Protein AF-A0ABD2M2B9-F1 (afdb_monomer)

Sequence (214 aa):
MPRSTLTGSLHPSNRGAFAWSENGIIAFGCHSVLAFFDVRRLEVFQTVDLHSTSINLICWKPSSNELLLRCASSDIGGNIVVLEGRQCAMFRNSNTPVSDLQWLCWPDVSRDFLVSLHSNNLLIVWDVGKRERLWEHRFGTSVFKLSIVAHRTKVLSIYKHLFRRFCAEFELSDPDYLSQRIRDEFRENKELSNKQADHKLKKLEQIVKMKLVI

Organism: NCBI:txid157864

Structure (mmCIF, N/CA/C/O backbone):
data_AF-A0ABD2M2B9-F1
#
_entry.id   AF-A0ABD2M2B9-F1
#
loop_
_atom_site.group_PDB
_atom_site.id
_atom_site.type_symbol
_atom_site.label_atom_id
_atom_site.label_alt_id
_atom_site.label_comp_id
_atom_site.label_asym_id
_atom_site.label_entity_id
_atom_site.label_seq_id
_atom_site.pdbx_PDB_ins_code
_atom_site.Cartn_x
_atom_site.Cartn_y
_atom_site.Cartn_z
_atom_site.occupancy
_atom_site.B_iso_or_equiv
_atom_site.auth_seq_id
_atom_site.auth_comp_id
_atom_site.auth_asym_id
_atom_site.auth_atom_id
_atom_site.pdbx_PDB_model_num
ATOM 1 N N . MET A 1 1 ? -13.327 -30.713 8.778 1.00 49.53 1 MET A N 1
ATOM 2 C CA . MET A 1 1 ? -13.213 -29.529 7.900 1.00 49.53 1 MET A CA 1
ATOM 3 C C . MET A 1 1 ? -12.409 -29.937 6.672 1.00 49.53 1 MET A C 1
ATOM 5 O O . MET A 1 1 ? -11.320 -30.471 6.874 1.00 49.53 1 MET A O 1
ATOM 9 N N . PRO A 1 2 ? -12.924 -29.793 5.438 1.00 49.91 2 PRO A N 1
ATOM 10 C CA . PRO A 1 2 ? -12.109 -30.011 4.244 1.00 49.91 2 PRO A CA 1
ATOM 11 C C . PRO A 1 2 ? -10.946 -29.008 4.226 1.00 49.91 2 PRO A C 1
ATOM 13 O O . PRO A 1 2 ? -11.078 -27.889 4.718 1.00 49.91 2 PRO A O 1
ATOM 16 N N . ARG A 1 3 ? -9.783 -29.423 3.714 1.00 56.84 3 ARG A N 1
ATOM 17 C CA . ARG A 1 3 ? -8.627 -28.533 3.553 1.00 56.84 3 ARG A CA 1
ATOM 18 C C . ARG A 1 3 ? -8.928 -27.539 2.430 1.00 56.84 3 ARG A C 1
ATOM 20 O O . ARG A 1 3 ? -9.048 -27.952 1.282 1.00 56.84 3 ARG A O 1
ATOM 27 N N . SER A 1 4 ? -9.025 -26.255 2.754 1.00 65.81 4 SER A N 1
ATOM 28 C CA . SER A 1 4 ? -9.084 -25.185 1.755 1.00 65.81 4 SER A CA 1
ATOM 29 C C . SER A 1 4 ? -7.662 -24.875 1.286 1.00 65.81 4 SER A C 1
ATOM 31 O O . SER A 1 4 ? -6.833 -24.428 2.078 1.00 65.81 4 SER A O 1
ATOM 33 N N . THR A 1 5 ? -7.356 -25.127 0.016 1.00 65.62 5 THR A N 1
ATOM 34 C CA . THR A 1 5 ? -6.087 -24.706 -0.591 1.00 65.62 5 THR A CA 1
ATOM 35 C C . THR A 1 5 ? -6.285 -23.342 -1.240 1.00 65.62 5 THR A C 1
ATOM 37 O O . THR A 1 5 ? -7.137 -23.194 -2.110 1.00 65.62 5 THR A O 1
ATOM 40 N N . LEU A 1 6 ? -5.496 -22.347 -0.830 1.00 66.50 6 LEU A N 1
ATOM 41 C CA . LEU A 1 6 ? -5.433 -21.060 -1.521 1.00 66.50 6 LEU A CA 1
ATOM 42 C C . LEU A 1 6 ? -4.628 -21.247 -2.809 1.00 66.50 6 LEU A C 1
ATOM 44 O O . LEU A 1 6 ? -3.424 -21.496 -2.768 1.00 66.50 6 LEU A O 1
ATOM 48 N N . THR A 1 7 ? -5.311 -21.197 -3.948 1.00 69.62 7 THR A N 1
ATOM 49 C CA . THR A 1 7 ? -4.718 -21.374 -5.277 1.00 69.62 7 THR A CA 1
ATOM 50 C C . THR A 1 7 ? -4.397 -20.028 -5.916 1.00 69.62 7 THR A C 1
ATOM 52 O O . THR A 1 7 ? -5.158 -19.077 -5.761 1.00 69.62 7 THR A O 1
ATOM 55 N N . GLY A 1 8 ? -3.324 -19.964 -6.700 1.00 71.06 8 GLY A N 1
ATOM 56 C CA . GLY A 1 8 ? -3.008 -18.802 -7.524 1.00 71.06 8 GLY A CA 1
ATOM 57 C C . GLY A 1 8 ? -1.630 -18.913 -8.164 1.00 71.06 8 GLY A C 1
ATOM 58 O O . GLY A 1 8 ? -0.783 -19.681 -7.705 1.00 71.06 8 GLY A O 1
ATOM 59 N N . SER A 1 9 ? -1.410 -18.158 -9.238 1.00 79.94 9 SER A N 1
ATOM 60 C CA . SER A 1 9 ? -0.104 -18.077 -9.892 1.00 79.94 9 SER A CA 1
ATOM 61 C C . SER A 1 9 ? 0.919 -17.471 -8.937 1.00 79.94 9 SER A C 1
ATOM 63 O O . SER A 1 9 ? 0.706 -16.387 -8.396 1.00 79.94 9 SER A O 1
ATOM 65 N N . LEU A 1 10 ? 2.030 -18.172 -8.729 1.00 78.94 10 LEU A N 1
ATOM 66 C CA . LEU A 1 10 ? 3.105 -17.727 -7.851 1.00 78.94 10 LEU A CA 1
ATOM 67 C C . LEU A 1 10 ? 4.217 -17.089 -8.679 1.00 78.94 10 LEU A C 1
ATOM 69 O O . LEU A 1 10 ? 4.698 -17.681 -9.643 1.00 78.94 10 LEU A O 1
ATOM 73 N N . HIS A 1 11 ? 4.662 -15.907 -8.268 1.00 88.25 11 HIS A N 1
ATOM 74 C CA . HIS A 1 11 ? 5.874 -15.279 -8.776 1.00 88.25 11 HIS A CA 1
ATOM 75 C C . HIS A 1 11 ? 6.881 -15.103 -7.629 1.00 88.25 11 HIS A C 1
ATOM 77 O O . HIS A 1 11 ? 6.467 -14.753 -6.521 1.00 88.25 11 HIS A O 1
ATOM 83 N N . PRO A 1 12 ? 8.201 -15.272 -7.848 1.00 88.94 12 PRO A N 1
ATOM 84 C CA . PRO A 1 12 ? 9.205 -15.068 -6.798 1.00 88.94 12 PRO A CA 1
ATOM 85 C C . PRO A 1 12 ? 9.122 -13.690 -6.128 1.00 88.94 12 PRO A C 1
ATOM 87 O O . 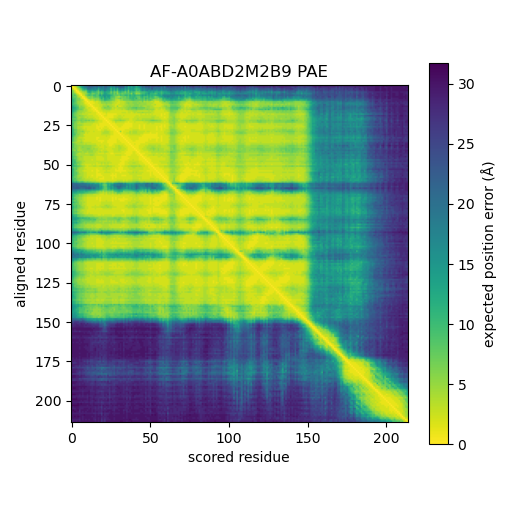PRO A 1 12 ? 9.361 -13.564 -4.931 1.00 88.94 12 PRO A O 1
ATOM 90 N N . SER A 1 13 ? 8.728 -12.658 -6.878 1.00 89.00 13 SER A N 1
ATOM 91 C CA . SER A 1 13 ? 8.526 -11.305 -6.340 1.00 89.00 13 SER A CA 1
ATOM 92 C C . SER A 1 13 ? 7.279 -11.146 -5.470 1.00 89.00 13 SER A C 1
ATOM 94 O O . SER A 1 13 ? 7.209 -10.163 -4.748 1.00 89.00 13 SER A O 1
ATOM 96 N N . ASN A 1 14 ? 6.337 -12.098 -5.474 1.00 90.19 14 ASN A N 1
ATOM 97 C CA . ASN A 1 14 ? 5.238 -12.124 -4.502 1.00 90.19 14 ASN A CA 1
ATOM 98 C C . ASN A 1 14 ? 5.706 -12.579 -3.108 1.00 90.19 14 ASN A C 1
ATOM 100 O O . ASN A 1 14 ? 4.892 -12.701 -2.193 1.00 90.19 14 ASN A O 1
ATOM 104 N N . ARG A 1 15 ? 7.003 -12.862 -2.913 1.00 84.56 15 ARG A N 1
ATOM 105 C CA . ARG A 1 15 ? 7.560 -13.247 -1.614 1.00 84.5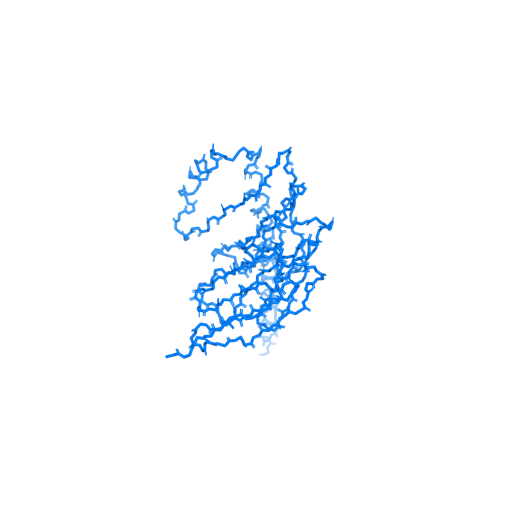6 15 ARG A CA 1
ATOM 106 C C . ARG A 1 15 ? 7.337 -12.123 -0.598 1.00 84.56 15 ARG A C 1
ATOM 108 O O . ARG A 1 15 ? 8.068 -11.142 -0.585 1.00 84.56 15 ARG A O 1
ATOM 115 N N . GLY A 1 16 ? 6.345 -12.305 0.270 1.00 82.62 16 GLY A N 1
ATOM 116 C CA . GLY A 1 16 ? 5.939 -11.305 1.263 1.00 82.62 16 GLY A CA 1
ATOM 117 C C . GLY A 1 16 ? 4.764 -10.419 0.838 1.00 82.62 16 GLY A C 1
ATOM 118 O O . GLY A 1 16 ? 4.325 -9.601 1.639 1.00 82.62 16 GLY A O 1
ATOM 119 N N . ALA A 1 17 ? 4.199 -10.614 -0.359 1.00 92.25 17 ALA A N 1
ATOM 120 C CA . ALA A 1 17 ? 2.966 -9.969 -0.809 1.00 92.25 17 ALA A CA 1
ATOM 121 C C . ALA A 1 17 ? 1.746 -10.607 -0.124 1.00 92.25 17 ALA A C 1
ATOM 123 O O . ALA A 1 17 ? 0.929 -11.283 -0.749 1.00 92.25 17 ALA A O 1
ATOM 124 N N . PHE A 1 18 ? 1.655 -10.424 1.189 1.00 92.81 18 PHE A N 1
ATOM 125 C CA . PHE A 1 18 ? 0.588 -10.914 2.049 1.00 92.81 18 PHE A CA 1
ATOM 126 C C . PHE A 1 18 ? 0.423 -9.955 3.229 1.00 92.81 18 PHE A C 1
ATOM 128 O O . PHE A 1 18 ? 1.411 -9.511 3.812 1.00 92.81 18 PHE A O 1
ATOM 135 N N . ALA A 1 19 ? -0.818 -9.673 3.614 1.00 92.62 19 ALA A N 1
ATOM 136 C CA . ALA A 1 19 ? -1.119 -8.904 4.810 1.00 92.62 19 ALA A CA 1
ATOM 137 C C . ALA A 1 19 ? -2.429 -9.370 5.449 1.00 92.62 19 ALA A C 1
ATOM 139 O O . ALA A 1 19 ? -3.403 -9.690 4.762 1.00 92.62 19 ALA A O 1
ATOM 140 N N . TRP A 1 20 ? -2.479 -9.342 6.778 1.00 91.88 20 TRP A N 1
ATOM 141 C CA . TRP A 1 20 ? -3.652 -9.711 7.568 1.00 91.88 20 TRP A CA 1
ATOM 142 C C . TRP A 1 20 ? -4.282 -8.449 8.180 1.00 91.88 20 TRP A C 1
ATOM 144 O O . TRP A 1 20 ? -3.588 -7.667 8.823 1.00 91.88 20 TRP A O 1
ATOM 154 N N . SER A 1 21 ? -5.589 -8.250 7.988 1.00 90.25 21 SER A N 1
ATOM 155 C CA . SER A 1 21 ? -6.354 -7.153 8.605 1.00 90.25 21 SER A CA 1
ATOM 156 C C . SER A 1 21 ? -6.944 -7.510 9.975 1.00 90.25 21 SER A C 1
ATOM 158 O O . SER A 1 21 ? -7.351 -8.643 10.225 1.00 90.25 21 SER A O 1
ATOM 160 N N . GLU A 1 22 ? -7.119 -6.519 10.845 1.00 85.44 22 GLU A N 1
ATOM 161 C CA . GLU A 1 22 ? -7.736 -6.699 12.173 1.00 85.44 22 GLU A CA 1
ATOM 162 C C . GLU A 1 22 ? -9.145 -7.326 12.112 1.00 85.44 22 GLU A C 1
ATOM 164 O O . GLU A 1 22 ? -9.562 -8.022 13.034 1.00 85.44 22 GLU A O 1
ATOM 169 N N . ASN A 1 23 ? -9.845 -7.165 10.986 1.00 84.62 23 ASN A N 1
ATOM 170 C CA . ASN A 1 23 ? -11.182 -7.711 10.745 1.00 84.62 23 ASN A CA 1
ATOM 171 C C . ASN A 1 23 ? -11.200 -9.186 10.293 1.00 84.62 23 ASN A C 1
ATOM 173 O O . ASN A 1 23 ? -12.267 -9.715 9.972 1.00 84.62 23 ASN A O 1
ATOM 177 N N . GLY A 1 24 ? -10.046 -9.860 10.256 1.00 87.81 24 GLY A N 1
ATOM 178 C CA . GLY A 1 24 ? -9.963 -11.276 9.887 1.00 87.81 24 GLY A CA 1
ATOM 179 C C . GLY A 1 24 ? -10.022 -11.525 8.380 1.00 87.81 24 GLY A C 1
ATOM 180 O O . GLY A 1 24 ? -10.496 -12.576 7.956 1.00 87.81 24 GLY A O 1
ATOM 181 N N . ILE A 1 25 ? -9.564 -10.564 7.575 1.00 91.06 25 ILE A N 1
ATOM 182 C CA . ILE A 1 25 ? -9.430 -10.704 6.119 1.00 91.06 25 ILE A CA 1
ATOM 183 C C . ILE A 1 25 ? -7.956 -10.689 5.748 1.00 91.06 25 ILE A C 1
ATOM 185 O O . ILE A 1 25 ? -7.197 -9.825 6.197 1.00 91.06 25 ILE A O 1
ATOM 189 N N . ILE A 1 26 ? -7.575 -11.639 4.905 1.00 92.56 26 ILE A N 1
ATOM 190 C CA . ILE A 1 26 ? -6.235 -11.779 4.358 1.00 92.56 26 ILE A CA 1
ATOM 191 C C . ILE A 1 26 ? -6.227 -11.207 2.944 1.00 92.56 26 ILE A C 1
ATOM 193 O O . ILE A 1 26 ? -7.052 -11.590 2.120 1.00 92.56 26 ILE A O 1
ATOM 197 N N . ALA A 1 27 ? -5.275 -10.326 2.658 1.00 93.94 27 ALA A N 1
ATOM 198 C CA . ALA A 1 27 ? -4.933 -9.922 1.301 1.00 93.94 27 ALA A CA 1
ATOM 199 C C . ALA A 1 27 ? -3.630 -10.608 0.893 1.00 93.94 27 ALA A C 1
ATOM 201 O O . ALA A 1 27 ? -2.679 -10.631 1.675 1.00 93.94 27 ALA A O 1
ATOM 202 N N . PHE A 1 28 ? -3.574 -11.161 -0.313 1.00 94.25 28 PHE A N 1
ATOM 203 C CA . PHE A 1 28 ? -2.367 -11.788 -0.846 1.00 94.25 28 PHE A CA 1
ATOM 204 C C . PHE A 1 28 ? -2.247 -11.584 -2.356 1.00 94.25 28 PHE A C 1
ATOM 206 O O . PHE A 1 28 ? -3.247 -11.463 -3.063 1.00 94.25 28 PHE A O 1
ATOM 213 N N . GLY A 1 29 ? -1.009 -11.508 -2.840 1.00 93.62 29 GLY A N 1
ATOM 214 C CA . GLY A 1 29 ? -0.693 -11.337 -4.253 1.00 93.62 29 GLY A CA 1
ATOM 215 C C . GLY A 1 29 ? -0.480 -12.678 -4.951 1.00 93.62 29 GLY A C 1
ATOM 216 O O . GLY A 1 29 ? 0.309 -13.504 -4.493 1.00 93.62 29 GLY A O 1
ATOM 217 N N . CYS A 1 30 ? -1.140 -12.865 -6.090 1.00 91.50 30 CYS A N 1
ATOM 218 C CA . CYS A 1 30 ? -0.935 -13.970 -7.022 1.00 91.50 30 CYS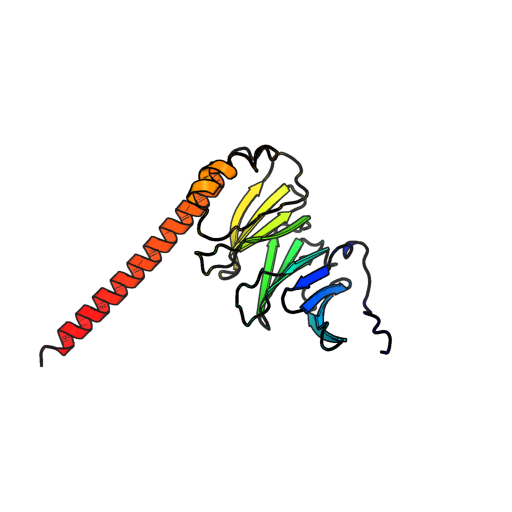 A CA 1
ATOM 219 C C . CYS A 1 30 ? -0.533 -13.404 -8.382 1.00 91.50 30 CYS A C 1
ATOM 221 O O . CYS A 1 30 ? -1.385 -12.958 -9.151 1.00 91.50 30 CYS A O 1
ATOM 223 N N . HIS A 1 31 ? 0.769 -13.388 -8.674 1.00 93.31 31 HIS A N 1
ATOM 224 C CA . HIS A 1 31 ? 1.332 -12.635 -9.790 1.00 93.31 31 HIS A CA 1
ATOM 225 C C . HIS A 1 31 ? 0.913 -11.157 -9.687 1.00 93.31 31 HIS A C 1
ATOM 227 O O . HIS A 1 31 ? 1.301 -10.488 -8.727 1.00 93.31 31 HIS A O 1
ATOM 233 N N . SER A 1 32 ? 0.124 -10.658 -10.633 1.00 94.50 32 SER A N 1
ATOM 234 C CA . SER A 1 32 ? -0.405 -9.292 -10.707 1.00 94.50 32 SER A CA 1
ATOM 235 C C . SER A 1 32 ? -1.796 -9.136 -10.080 1.00 94.50 32 SER A C 1
ATOM 237 O O . SER A 1 32 ? -2.322 -8.029 -10.005 1.00 94.50 32 SER A O 1
ATOM 239 N N . VAL A 1 33 ? -2.401 -10.230 -9.615 1.00 94.69 33 VAL A N 1
ATOM 240 C CA . VAL A 1 33 ? -3.755 -10.224 -9.060 1.00 94.69 33 VAL A CA 1
ATOM 241 C C . VAL A 1 33 ? -3.689 -10.145 -7.542 1.00 94.69 33 VAL A C 1
ATOM 243 O O . VAL A 1 33 ? -3.005 -10.937 -6.896 1.00 94.69 33 VAL A O 1
ATOM 246 N N . LEU A 1 34 ? -4.429 -9.207 -6.960 1.00 94.25 34 LEU A N 1
ATOM 247 C CA . LEU A 1 34 ? -4.630 -9.100 -5.521 1.00 94.25 34 LEU A CA 1
ATOM 248 C C . LEU A 1 34 ? -5.899 -9.859 -5.128 1.00 94.25 34 LEU A C 1
ATOM 250 O O . LEU A 1 34 ? -6.984 -9.539 -5.610 1.00 94.25 34 LEU A O 1
ATOM 254 N N . ALA A 1 35 ? -5.786 -10.844 -4.246 1.00 93.31 35 ALA A N 1
ATOM 255 C CA . ALA A 1 35 ? -6.909 -11.641 -3.765 1.00 93.31 35 ALA A CA 1
ATOM 256 C C . ALA A 1 35 ? -7.204 -11.354 -2.289 1.00 93.31 35 ALA A C 1
ATOM 258 O O . ALA A 1 35 ? -6.289 -11.179 -1.482 1.00 93.31 35 ALA A O 1
ATOM 259 N N . PHE A 1 36 ? -8.492 -11.340 -1.939 1.00 92.69 36 PHE A N 1
ATOM 260 C CA . PHE A 1 36 ? -8.988 -11.151 -0.579 1.00 92.69 36 PHE A CA 1
ATOM 261 C C . PHE A 1 36 ? -9.723 -12.398 -0.099 1.00 92.69 36 PHE A C 1
ATOM 263 O O . PHE A 1 36 ? -10.711 -12.830 -0.697 1.00 92.69 36 PHE A O 1
ATOM 270 N N . PHE A 1 37 ? -9.247 -12.953 1.009 1.00 91.88 37 PHE A N 1
ATOM 271 C CA . PHE A 1 37 ? -9.768 -14.157 1.636 1.00 91.88 37 PHE A CA 1
ATOM 272 C C . PHE A 1 37 ? -10.371 -13.830 3.002 1.00 91.88 37 PHE A C 1
ATOM 274 O O . PHE A 1 37 ? -9.693 -13.270 3.866 1.00 91.88 37 PHE A O 1
ATOM 281 N N . ASP A 1 38 ? -11.640 -14.185 3.204 1.00 90.56 38 ASP A N 1
ATOM 282 C CA . ASP A 1 38 ? -12.305 -14.066 4.503 1.00 90.56 38 ASP A CA 1
ATOM 283 C C . ASP A 1 38 ? -12.064 -15.345 5.309 1.00 90.56 38 ASP A C 1
ATOM 285 O O . ASP A 1 38 ? -12.552 -16.425 4.968 1.00 90.56 38 ASP A O 1
ATOM 289 N N . VAL A 1 39 ? -11.325 -15.217 6.411 1.00 88.69 39 VAL A N 1
ATOM 290 C CA . VAL A 1 39 ? -10.920 -16.355 7.244 1.00 88.69 39 VAL A CA 1
ATOM 291 C C . VAL A 1 39 ? -12.111 -16.962 7.998 1.00 88.69 39 VAL A C 1
ATOM 293 O O . VAL A 1 39 ? -12.067 -18.130 8.376 1.00 88.69 39 VAL A O 1
ATOM 296 N N . ARG A 1 40 ? -13.205 -16.213 8.191 1.00 87.75 40 ARG A N 1
ATOM 297 C CA . ARG A 1 40 ? -14.425 -16.710 8.854 1.00 87.75 40 ARG A CA 1
ATOM 298 C C . ARG A 1 40 ? -15.295 -17.531 7.912 1.00 87.75 40 ARG A C 1
ATOM 300 O O . ARG A 1 40 ? -15.930 -18.486 8.348 1.00 87.75 40 ARG A O 1
ATOM 307 N N . ARG A 1 41 ? -15.331 -17.149 6.634 1.00 86.94 41 ARG A N 1
ATOM 308 C CA . ARG A 1 41 ? -16.104 -17.836 5.586 1.00 86.94 41 ARG A CA 1
ATOM 309 C C . ARG A 1 41 ? -15.300 -18.896 4.840 1.00 86.94 41 ARG A C 1
ATOM 311 O O . ARG A 1 41 ? -15.887 -19.738 4.173 1.00 86.94 41 ARG A O 1
ATOM 318 N N . LEU A 1 42 ? -13.975 -18.876 4.994 1.00 88.38 42 LEU A N 1
ATOM 319 C CA . LEU A 1 42 ? -13.030 -19.758 4.312 1.00 88.38 42 LEU A CA 1
ATOM 320 C C . LEU A 1 42 ? -13.132 -19.674 2.780 1.00 88.38 42 LEU A C 1
ATOM 322 O O . LEU A 1 42 ? -12.928 -20.672 2.088 1.00 88.38 42 LEU A O 1
ATOM 326 N N . GLU A 1 43 ? -13.411 -18.480 2.253 1.00 88.81 43 GLU A N 1
ATOM 327 C CA . GLU A 1 43 ? -13.587 -18.228 0.821 1.00 88.81 43 GLU A CA 1
ATOM 328 C C . GLU A 1 43 ? -12.829 -16.977 0.354 1.00 88.81 43 GLU A C 1
ATOM 330 O O . GLU A 1 43 ? -12.641 -16.014 1.104 1.00 88.81 43 GLU A O 1
ATOM 335 N N . VAL A 1 44 ? -12.407 -16.985 -0.914 1.00 90.38 44 VAL A N 1
ATOM 336 C CA . VAL A 1 44 ? -11.952 -15.775 -1.608 1.00 90.38 44 VAL A CA 1
ATOM 337 C C . VAL A 1 44 ? -13.194 -15.046 -2.108 1.00 90.38 44 VAL A C 1
ATOM 339 O O . VAL A 1 44 ? -13.890 -15.555 -2.981 1.00 90.38 44 VAL A O 1
ATOM 342 N N . PHE A 1 45 ? -13.480 -13.866 -1.559 1.00 90.12 45 PHE A N 1
ATOM 343 C CA . PHE A 1 45 ? -14.691 -13.110 -1.906 1.00 90.12 45 PHE A CA 1
ATOM 344 C C . PHE A 1 45 ? -14.434 -11.998 -2.931 1.00 90.12 45 PHE A C 1
ATOM 346 O O . PHE A 1 45 ? -15.378 -11.466 -3.514 1.00 90.12 45 PHE A O 1
ATOM 353 N N . GLN A 1 46 ? -13.170 -11.616 -3.143 1.00 90.31 46 GLN A N 1
ATOM 354 C CA . GLN A 1 46 ? -12.802 -10.565 -4.086 1.00 90.31 46 GLN A CA 1
ATOM 355 C C . GLN A 1 46 ? -11.411 -10.804 -4.671 1.00 90.31 46 GLN A C 1
ATOM 357 O O . GLN A 1 46 ? -10.470 -11.165 -3.965 1.00 90.31 46 GLN A O 1
ATOM 362 N N . THR A 1 47 ? -11.280 -10.527 -5.964 1.00 92.44 47 THR A N 1
ATOM 363 C CA . THR A 1 47 ? -10.008 -10.469 -6.685 1.00 92.44 47 THR A CA 1
ATOM 364 C C . THR A 1 47 ? -9.930 -9.161 -7.457 1.00 92.44 47 THR A C 1
ATOM 366 O O . THR A 1 47 ? -10.928 -8.709 -8.018 1.00 92.44 47 THR A O 1
ATOM 369 N N . VAL A 1 48 ? -8.753 -8.550 -7.488 1.00 93.00 48 VAL A N 1
ATOM 370 C CA . VAL A 1 48 ? -8.503 -7.264 -8.134 1.00 93.00 48 VAL A CA 1
ATOM 371 C C . VAL A 1 48 ? -7.298 -7.402 -9.053 1.00 93.00 48 VAL A C 1
ATOM 373 O O . VAL A 1 48 ? -6.195 -7.690 -8.598 1.00 93.00 48 VAL A O 1
ATOM 376 N N . ASP A 1 49 ? -7.520 -7.172 -10.343 1.00 94.56 49 ASP A N 1
ATOM 377 C CA . ASP A 1 49 ? -6.503 -7.249 -11.392 1.00 94.56 49 ASP A CA 1
ATOM 378 C C . ASP A 1 49 ? -6.211 -5.840 -11.926 1.00 94.56 49 ASP A C 1
ATOM 380 O O . ASP A 1 49 ? -6.753 -5.398 -12.937 1.00 94.56 49 ASP A O 1
ATOM 384 N N . LEU A 1 50 ? -5.447 -5.075 -11.141 1.00 94.62 50 LEU A N 1
ATOM 385 C CA . LEU A 1 50 ? -5.076 -3.684 -11.450 1.00 94.62 50 LEU A CA 1
ATOM 386 C C . LEU A 1 50 ? -3.564 -3.482 -11.583 1.00 94.62 50 LEU A C 1
ATOM 388 O O . LEU A 1 50 ? -3.127 -2.433 -12.060 1.00 94.62 50 LEU A O 1
ATOM 392 N N . HIS A 1 51 ? -2.757 -4.450 -11.150 1.00 94.38 51 HIS A N 1
ATOM 393 C CA . HIS A 1 51 ? -1.314 -4.378 -11.319 1.00 94.38 51 HIS A CA 1
ATOM 394 C C . HIS A 1 51 ? -0.920 -4.913 -12.693 1.00 94.38 51 HIS A C 1
ATOM 396 O O . HIS A 1 51 ? -1.510 -5.848 -13.217 1.00 94.38 51 HIS A O 1
ATOM 402 N N . SER A 1 52 ? 0.109 -4.310 -13.282 1.00 92.38 52 SER A N 1
ATOM 403 C CA . SER A 1 52 ? 0.640 -4.740 -14.589 1.00 92.38 52 SER A CA 1
ATOM 404 C C . SER A 1 52 ? 1.814 -5.706 -14.454 1.00 92.38 52 SER A C 1
ATOM 406 O O . SER A 1 52 ? 2.226 -6.342 -15.419 1.00 92.38 52 SER A O 1
ATOM 408 N N . THR A 1 53 ? 2.371 -5.807 -13.248 1.00 94.12 53 THR A N 1
ATOM 409 C CA . THR A 1 53 ? 3.502 -6.672 -12.922 1.00 94.12 53 THR A CA 1
ATOM 410 C C . THR A 1 53 ? 3.254 -7.355 -11.582 1.00 94.12 53 THR A C 1
ATOM 412 O O . THR A 1 53 ? 2.227 -7.135 -10.940 1.00 94.12 53 THR A O 1
ATOM 415 N N . SER A 1 54 ? 4.174 -8.219 -11.161 1.00 95.12 54 SER A N 1
ATOM 416 C CA . SER A 1 54 ? 3.991 -8.989 -9.934 1.00 95.12 54 SER A CA 1
ATOM 417 C C . SER A 1 54 ? 3.941 -8.107 -8.686 1.00 95.12 54 SER A C 1
ATOM 419 O O . SER A 1 54 ? 4.856 -7.319 -8.438 1.00 95.12 54 SER A O 1
ATOM 421 N N . ILE A 1 55 ? 2.889 -8.287 -7.888 1.00 96.00 55 ILE A N 1
ATOM 422 C CA . ILE A 1 55 ? 2.675 -7.612 -6.605 1.00 96.00 55 ILE A CA 1
ATOM 423 C C . ILE A 1 55 ? 3.784 -8.016 -5.639 1.00 96.00 55 ILE A C 1
ATOM 425 O O . ILE A 1 55 ? 4.039 -9.202 -5.461 1.00 96.00 55 ILE A O 1
ATOM 429 N N . ASN A 1 56 ? 4.433 -7.063 -4.987 1.00 94.44 56 ASN A N 1
ATOM 430 C CA . ASN A 1 56 ? 5.541 -7.348 -4.078 1.00 94.44 56 ASN A CA 1
ATOM 431 C C . ASN A 1 56 ? 5.260 -6.960 -2.625 1.00 94.44 56 ASN A C 1
ATOM 433 O O . ASN A 1 56 ? 5.784 -7.609 -1.724 1.00 94.44 56 ASN A O 1
ATOM 437 N N . LEU A 1 57 ? 4.410 -5.959 -2.384 1.00 95.44 57 LEU A N 1
ATOM 438 C CA . LEU A 1 57 ? 4.044 -5.525 -1.037 1.00 95.44 57 LEU A CA 1
ATOM 439 C C . LEU A 1 57 ? 2.541 -5.336 -0.923 1.00 95.44 57 LEU A C 1
ATOM 441 O O . LEU A 1 57 ? 1.868 -4.956 -1.882 1.00 95.44 57 LEU A O 1
ATOM 445 N N . ILE A 1 58 ? 2.032 -5.589 0.277 1.00 95.88 58 ILE A N 1
ATOM 446 C CA . ILE A 1 58 ? 0.642 -5.366 0.659 1.00 95.88 58 ILE A CA 1
ATOM 447 C C . ILE A 1 58 ? 0.646 -4.851 2.096 1.00 95.88 58 ILE A C 1
ATOM 449 O O . ILE A 1 58 ? 1.342 -5.404 2.946 1.00 95.88 58 ILE A O 1
ATOM 453 N N . CYS A 1 59 ? -0.137 -3.818 2.390 1.00 93.25 59 CYS A N 1
ATOM 454 C C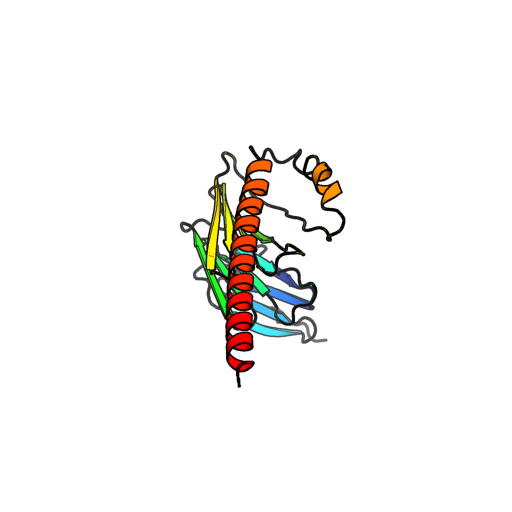A . CYS A 1 59 ? -0.347 -3.357 3.755 1.00 93.25 59 CYS A CA 1
ATOM 455 C C . CYS A 1 59 ? -1.781 -2.868 3.986 1.00 93.25 59 CYS A C 1
ATOM 457 O O . CYS A 1 59 ? -2.392 -2.181 3.161 1.00 93.25 59 CYS A O 1
ATOM 459 N N . TRP A 1 60 ? -2.321 -3.219 5.150 1.00 92.75 60 TRP A N 1
ATOM 460 C CA . TRP A 1 60 ? -3.631 -2.762 5.601 1.00 92.75 60 TRP A CA 1
ATOM 461 C C . TRP A 1 60 ? -3.507 -1.437 6.337 1.00 92.75 60 TRP A C 1
ATOM 463 O O . TRP A 1 60 ? -2.569 -1.245 7.115 1.00 92.75 60 TRP A O 1
ATOM 473 N N . LYS A 1 61 ? -4.472 -0.539 6.127 1.00 88.75 61 LYS A N 1
ATOM 474 C CA . LYS A 1 61 ? -4.644 0.622 6.998 1.00 88.75 61 LYS A CA 1
ATOM 475 C C . LYS A 1 61 ? -5.105 0.109 8.371 1.00 88.75 61 LYS A C 1
ATOM 477 O O . LYS A 1 61 ? -6.104 -0.611 8.419 1.00 88.75 61 LYS A O 1
ATOM 482 N N . PRO A 1 62 ? -4.420 0.459 9.472 1.00 79.00 62 PRO A N 1
ATOM 483 C CA . PRO A 1 62 ? -4.911 0.183 10.819 1.00 79.00 62 PRO A CA 1
ATOM 484 C C . PRO A 1 62 ? -6.294 0.816 11.014 1.00 79.00 62 PRO A C 1
ATOM 486 O O . PRO A 1 62 ? -6.458 2.024 10.830 1.00 79.00 62 PRO A O 1
ATOM 489 N N . SER A 1 63 ? -7.302 0.014 11.351 1.00 69.94 63 SER A N 1
ATOM 490 C CA . SER A 1 63 ? -8.685 0.477 11.451 1.00 69.94 63 SER A CA 1
ATOM 491 C C . SER A 1 63 ? -9.056 0.706 12.910 1.00 69.94 63 SER A C 1
ATOM 493 O O . SER A 1 63 ? -9.212 -0.240 13.666 1.00 69.94 63 SER A O 1
ATOM 495 N N . SER A 1 64 ? -9.258 1.957 13.328 1.00 59.56 64 SER A N 1
ATOM 496 C CA . SER A 1 64 ? -9.731 2.211 14.694 1.00 59.56 64 SER A CA 1
ATOM 497 C C . SER A 1 64 ? -11.240 2.017 14.858 1.00 59.56 64 SER A C 1
ATOM 499 O O . SER A 1 64 ? -11.652 1.777 15.985 1.00 59.56 64 SER A O 1
ATOM 501 N N . ASN A 1 65 ? -12.039 2.138 13.781 1.00 55.03 65 ASN A N 1
ATOM 502 C CA . ASN A 1 65 ? -13.508 1.970 13.775 1.00 55.03 65 ASN A CA 1
ATOM 503 C C . ASN A 1 65 ? -14.159 2.042 12.361 1.00 55.03 65 ASN A C 1
ATOM 505 O O . ASN A 1 65 ? -15.357 2.297 12.244 1.00 55.03 65 ASN A O 1
ATOM 509 N N . GLU A 1 66 ? -13.405 1.898 11.263 1.00 57.75 66 GLU A N 1
ATOM 510 C CA . GLU A 1 66 ? -13.950 2.131 9.911 1.00 57.75 66 GLU A CA 1
ATOM 511 C C . GLU A 1 66 ? -14.743 0.929 9.367 1.00 57.75 66 GLU A C 1
ATOM 513 O O . GLU A 1 66 ? -14.290 -0.213 9.416 1.00 57.75 66 GLU A O 1
ATOM 518 N N . LEU A 1 67 ? -15.924 1.207 8.797 1.00 63.97 67 LEU A N 1
ATOM 519 C CA . LEU A 1 67 ? -16.775 0.227 8.101 1.00 63.97 67 LEU A CA 1
ATOM 520 C C . LEU A 1 67 ? -16.146 -0.284 6.795 1.00 63.97 67 LEU A C 1
ATOM 522 O O . LEU A 1 67 ? -16.543 -1.330 6.282 1.00 63.97 67 LEU A O 1
ATOM 526 N N . LEU A 1 68 ? -15.199 0.474 6.236 1.00 73.56 68 LEU A N 1
ATOM 527 C CA . LEU A 1 68 ? -14.561 0.182 4.961 1.00 73.56 68 LEU A CA 1
ATOM 528 C C . LEU A 1 68 ? -13.131 -0.290 5.186 1.00 73.56 68 LEU A C 1
ATOM 530 O O . LEU A 1 68 ? -12.310 0.374 5.812 1.00 73.56 68 LEU A O 1
ATOM 534 N N . LEU A 1 69 ? -12.839 -1.459 4.633 1.00 81.38 69 LEU A N 1
ATOM 535 C CA . LEU A 1 69 ? -11.502 -2.020 4.617 1.00 81.38 69 LEU A CA 1
ATOM 536 C C . LEU A 1 69 ? -10.660 -1.268 3.599 1.00 81.38 69 LEU A C 1
ATOM 538 O O . LEU A 1 69 ? -11.063 -1.139 2.436 1.00 81.38 69 LEU A O 1
ATOM 542 N N . ARG A 1 70 ? -9.482 -0.820 4.036 1.00 89.56 70 ARG A N 1
ATOM 543 C CA . ARG A 1 70 ? -8.535 -0.143 3.163 1.00 89.56 70 ARG A CA 1
ATOM 544 C C . ARG A 1 70 ? -7.199 -0.859 3.102 1.00 89.56 70 ARG A C 1
ATOM 546 O O . ARG A 1 70 ? -6.534 -1.060 4.117 1.00 89.56 70 ARG A O 1
ATOM 553 N N . CYS A 1 71 ? -6.812 -1.222 1.889 1.00 93.50 71 CYS A N 1
ATOM 554 C CA . CYS A 1 71 ? -5.585 -1.944 1.593 1.00 93.50 71 CYS A CA 1
ATOM 555 C C . CYS A 1 71 ? -4.771 -1.152 0.578 1.00 93.50 71 CYS A C 1
ATOM 557 O O . CYS A 1 71 ? -5.334 -0.604 -0.365 1.00 93.50 71 CYS A O 1
ATOM 559 N N . ALA A 1 72 ? -3.456 -1.115 0.744 1.00 95.62 72 ALA A N 1
ATOM 560 C CA . ALA A 1 72 ? -2.538 -0.676 -0.293 1.00 95.62 72 ALA A CA 1
ATOM 561 C C . ALA A 1 72 ? -1.700 -1.869 -0.753 1.00 95.62 72 ALA A C 1
ATOM 563 O O . ALA A 1 72 ? -1.321 -2.715 0.056 1.00 95.62 72 ALA A O 1
ATOM 564 N N . SER A 1 73 ? -1.413 -1.936 -2.043 1.00 96.50 73 SER A N 1
ATOM 565 C CA . SER A 1 73 ? -0.524 -2.921 -2.645 1.00 96.50 73 SER A CA 1
ATOM 566 C C . SER A 1 73 ? 0.412 -2.239 -3.628 1.00 96.50 73 SER A C 1
ATOM 568 O O . SER A 1 73 ? 0.050 -1.238 -4.244 1.00 96.50 73 SER A O 1
ATOM 570 N N . SER A 1 74 ? 1.617 -2.772 -3.792 1.00 96.00 74 SER A N 1
ATOM 571 C CA . SER A 1 74 ? 2.547 -2.329 -4.828 1.00 96.00 74 SER A CA 1
ATOM 572 C C . SER A 1 74 ? 2.987 -3.482 -5.711 1.00 96.00 74 SER A C 1
ATOM 574 O O . SER A 1 74 ? 2.955 -4.637 -5.288 1.00 96.00 74 SER A O 1
ATOM 576 N N . ASP A 1 75 ? 3.434 -3.160 -6.921 1.00 94.88 75 ASP A N 1
ATOM 577 C CA . ASP A 1 75 ? 4.108 -4.101 -7.809 1.00 94.88 75 ASP A CA 1
ATOM 578 C C . ASP A 1 75 ? 5.574 -3.735 -8.072 1.00 94.88 75 ASP A C 1
ATOM 580 O O . ASP A 1 75 ? 6.041 -2.624 -7.796 1.00 94.88 75 ASP A O 1
ATOM 584 N N . ILE A 1 76 ? 6.315 -4.695 -8.630 1.00 93.50 76 ILE A N 1
ATOM 585 C CA . ILE A 1 76 ? 7.723 -4.513 -9.011 1.00 93.50 76 ILE A CA 1
ATOM 586 C C . ILE A 1 76 ? 7.925 -3.445 -10.096 1.00 93.50 76 ILE A C 1
ATOM 588 O O . ILE A 1 76 ? 9.031 -2.938 -10.251 1.00 93.50 76 ILE A O 1
ATOM 592 N N . GLY A 1 77 ? 6.875 -3.078 -10.831 1.00 92.38 77 GLY A N 1
ATOM 593 C CA . GLY A 1 77 ? 6.874 -1.973 -11.787 1.00 92.38 77 GLY A CA 1
ATOM 594 C C . GLY A 1 77 ? 6.762 -0.590 -11.136 1.00 92.38 77 GLY A C 1
ATOM 595 O O . 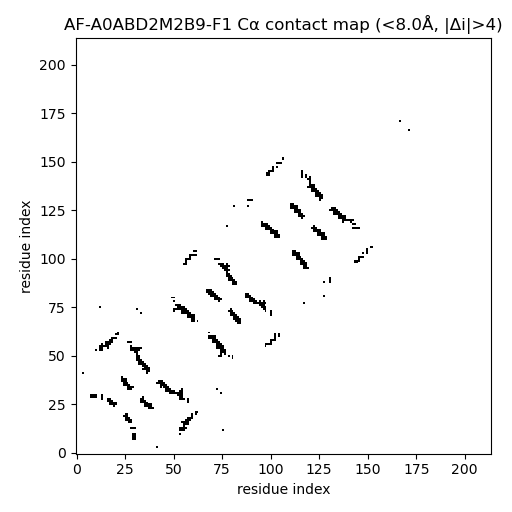GLY A 1 77 ? 6.809 0.415 -11.847 1.00 92.38 77 GLY A O 1
ATOM 596 N N . GLY A 1 78 ? 6.608 -0.517 -9.810 1.00 92.38 78 GLY A N 1
ATOM 597 C CA . GLY A 1 78 ? 6.474 0.731 -9.063 1.00 92.38 78 GLY A CA 1
ATOM 598 C C . GLY A 1 78 ? 5.061 1.319 -9.071 1.00 92.38 78 GLY A C 1
ATOM 599 O O . GLY A 1 78 ? 4.895 2.489 -8.714 1.00 92.38 78 GLY A O 1
ATOM 600 N N . ASN A 1 79 ? 4.047 0.550 -9.489 1.00 95.06 79 ASN A N 1
ATOM 601 C CA . ASN A 1 79 ? 2.651 0.951 -9.331 1.00 95.06 79 ASN A CA 1
ATOM 602 C C . ASN A 1 79 ? 2.194 0.635 -7.913 1.00 95.06 79 ASN A C 1
ATOM 604 O O . ASN A 1 79 ? 2.436 -0.459 -7.406 1.00 95.06 79 ASN A O 1
ATOM 608 N N . ILE A 1 80 ? 1.479 1.571 -7.307 1.00 96.50 80 ILE A N 1
ATOM 609 C CA . ILE A 1 80 ? 0.823 1.409 -6.016 1.00 96.50 80 ILE A CA 1
ATOM 610 C C . ILE A 1 80 ? -0.674 1.533 -6.255 1.00 96.50 80 ILE A C 1
ATOM 612 O O . ILE A 1 80 ? -1.136 2.512 -6.840 1.00 96.50 80 ILE A O 1
ATOM 616 N N . VAL A 1 81 ? -1.432 0.551 -5.792 1.00 96.00 81 VAL A N 1
ATOM 617 C CA . VAL A 1 81 ? -2.888 0.533 -5.848 1.00 96.00 81 VAL A CA 1
ATOM 618 C C . VAL A 1 81 ? -3.406 0.599 -4.422 1.00 96.00 81 VAL A C 1
ATOM 620 O O . VAL A 1 81 ? -3.020 -0.189 -3.566 1.00 96.00 81 VAL A O 1
ATOM 623 N N . VAL A 1 82 ? -4.287 1.553 -4.160 1.00 95.50 82 VAL A N 1
ATOM 624 C CA . VAL A 1 82 ? -5.002 1.685 -2.895 1.00 95.50 82 VAL A CA 1
ATOM 625 C C . VAL A 1 82 ? -6.461 1.352 -3.138 1.00 95.50 82 VAL A C 1
ATOM 627 O O . VAL A 1 82 ? -7.091 1.947 -4.009 1.00 95.50 82 VAL A O 1
ATOM 630 N N . LEU A 1 83 ? -6.995 0.416 -2.365 1.00 92.81 83 LEU A N 1
ATOM 631 C CA . LEU A 1 83 ? -8.374 -0.045 -2.437 1.00 92.81 83 LEU A CA 1
ATOM 632 C C . LEU A 1 83 ? -9.128 0.347 -1.182 1.00 92.81 83 LEU A C 1
ATOM 634 O O . LEU A 1 83 ? -8.666 0.078 -0.076 1.00 92.81 83 LEU A O 1
ATOM 638 N N . GLU A 1 84 ? -10.309 0.920 -1.376 1.00 88.12 84 GLU A N 1
ATOM 639 C CA . GLU A 1 84 ? -11.271 1.255 -0.335 1.00 88.12 84 GLU A CA 1
ATOM 640 C C . GLU A 1 84 ? -12.650 0.733 -0.753 1.00 88.12 84 GLU A C 1
ATOM 642 O O . GLU A 1 84 ? -13.357 1.332 -1.570 1.00 88.12 84 GLU A O 1
ATOM 647 N N . GLY A 1 85 ? -13.020 -0.442 -0.240 1.00 81.19 85 GLY A N 1
ATOM 648 C CA . GLY A 1 85 ? -14.220 -1.150 -0.687 1.00 81.19 85 GLY A CA 1
ATOM 649 C C . GLY A 1 85 ? -14.203 -1.422 -2.199 1.00 81.19 85 GLY A C 1
ATOM 650 O O . GLY A 1 85 ? -13.466 -2.282 -2.676 1.00 81.19 85 GLY A O 1
ATOM 651 N N . ARG A 1 86 ? -15.038 -0.696 -2.959 1.00 78.12 86 ARG A N 1
ATOM 652 C CA . ARG A 1 86 ? -15.116 -0.792 -4.433 1.00 78.12 86 ARG A CA 1
ATOM 653 C C . ARG A 1 86 ? -14.327 0.290 -5.171 1.00 78.12 86 ARG A C 1
ATOM 655 O O . ARG A 1 86 ? -14.231 0.232 -6.393 1.00 78.12 86 ARG A O 1
ATOM 662 N N . GLN A 1 87 ? -13.817 1.294 -4.466 1.00 85.81 87 GLN A N 1
ATOM 663 C CA . GLN A 1 87 ? -13.056 2.380 -5.071 1.00 85.81 87 GLN A CA 1
ATOM 664 C C . GLN A 1 87 ? -11.565 2.056 -5.066 1.00 85.81 87 GLN A C 1
ATOM 666 O O . GLN A 1 87 ? -11.057 1.430 -4.135 1.00 85.81 87 GLN A O 1
ATOM 671 N N . CYS A 1 88 ? -10.860 2.518 -6.100 1.00 90.88 88 CYS A N 1
ATOM 672 C CA . CYS A 1 88 ? -9.412 2.405 -6.187 1.00 90.88 88 CYS A CA 1
ATOM 673 C C . CYS A 1 88 ? -8.751 3.755 -6.489 1.00 90.88 88 CYS A C 1
ATOM 675 O O . CYS A 1 88 ? -9.297 4.597 -7.215 1.00 90.88 88 CYS A O 1
ATOM 677 N N . ALA A 1 89 ? -7.556 3.952 -5.943 1.00 92.44 89 ALA A N 1
ATOM 678 C CA . ALA A 1 89 ? -6.619 5.006 -6.303 1.00 92.44 89 ALA A CA 1
ATOM 679 C C . ALA A 1 89 ? -5.299 4.376 -6.747 1.00 92.44 89 ALA A C 1
ATOM 681 O O . ALA A 1 89 ? -4.902 3.334 -6.233 1.00 92.44 89 ALA A O 1
ATOM 682 N N . MET A 1 90 ? -4.643 4.992 -7.726 1.00 93.75 90 MET A N 1
ATOM 683 C CA . MET A 1 90 ? -3.397 4.487 -8.292 1.00 93.75 90 MET A CA 1
ATOM 684 C C . MET A 1 90 ? -2.331 5.568 -8.215 1.00 93.75 90 MET A C 1
ATOM 686 O O . MET A 1 90 ? -2.586 6.721 -8.557 1.00 93.75 90 MET A O 1
ATOM 690 N N . PHE A 1 91 ? -1.139 5.171 -7.794 1.00 93.69 91 PHE A N 1
ATOM 691 C CA . PHE A 1 91 ? 0.035 6.022 -7.693 1.00 93.69 91 PHE A CA 1
ATOM 692 C C . PHE A 1 91 ? 1.191 5.342 -8.410 1.00 93.69 91 PHE A C 1
ATOM 694 O O . PHE A 1 91 ? 1.265 4.115 -8.487 1.00 93.69 91 PHE A O 1
ATOM 701 N N . ARG A 1 92 ? 2.109 6.138 -8.949 1.00 90.56 92 ARG A N 1
ATOM 702 C CA . ARG A 1 92 ? 3.303 5.620 -9.613 1.00 90.56 92 ARG A CA 1
ATOM 703 C C . ARG A 1 92 ? 4.429 6.625 -9.483 1.00 90.56 92 ARG A C 1
ATOM 705 O O . ARG A 1 92 ? 4.204 7.835 -9.542 1.00 90.56 92 ARG A O 1
ATOM 712 N N . ASN A 1 93 ? 5.650 6.124 -9.352 1.00 83.62 93 ASN A N 1
ATOM 713 C CA . ASN A 1 93 ? 6.838 6.956 -9.449 1.00 83.62 93 ASN A CA 1
ATOM 714 C C . ASN A 1 93 ? 7.948 6.266 -10.252 1.00 83.62 93 ASN A C 1
ATOM 716 O O . ASN A 1 93 ? 8.439 5.212 -9.860 1.00 83.62 93 ASN A O 1
ATOM 720 N N . SER A 1 94 ? 8.339 6.888 -11.370 1.00 74.62 94 SER A N 1
ATOM 721 C CA . SER A 1 94 ? 9.550 6.598 -12.162 1.00 74.62 94 SER A CA 1
ATOM 722 C C . SER A 1 94 ? 9.866 5.123 -12.468 1.00 74.62 94 SER A C 1
ATOM 724 O O . SER A 1 94 ? 11.029 4.787 -12.662 1.00 74.62 94 SER A O 1
ATOM 726 N N . ASN A 1 95 ? 8.864 4.239 -12.519 1.00 83.38 95 ASN A N 1
ATOM 727 C CA . ASN A 1 95 ? 9.033 2.788 -12.703 1.00 83.38 95 ASN A CA 1
ATOM 728 C C . ASN A 1 95 ? 10.014 2.134 -11.714 1.00 83.38 95 ASN A C 1
ATOM 730 O O . ASN A 1 95 ? 10.617 1.109 -12.027 1.00 83.38 95 ASN A O 1
ATOM 734 N N . THR A 1 96 ? 10.214 2.732 -10.537 1.00 90.69 96 THR A N 1
ATOM 735 C CA . THR A 1 96 ? 11.121 2.188 -9.527 1.00 90.69 96 THR A CA 1
ATOM 736 C C . THR A 1 96 ? 10.341 1.289 -8.570 1.00 90.69 96 THR A C 1
ATOM 738 O O . THR A 1 96 ? 9.359 1.766 -7.986 1.00 90.69 96 THR A O 1
ATOM 741 N N . PRO A 1 97 ? 10.763 0.021 -8.375 1.00 91.25 97 PRO A N 1
ATOM 742 C CA . PRO A 1 97 ? 10.122 -0.886 -7.434 1.00 91.25 97 PRO A CA 1
ATOM 743 C C . PRO A 1 97 ? 9.960 -0.243 -6.058 1.00 91.25 97 PRO A C 1
ATOM 745 O O . PRO A 1 97 ? 10.855 0.461 -5.577 1.00 91.25 97 PRO A O 1
ATOM 748 N N . VAL A 1 98 ? 8.820 -0.498 -5.425 1.00 93.50 98 VAL A N 1
ATOM 749 C CA . VAL A 1 98 ? 8.585 -0.084 -4.041 1.00 93.50 98 VAL A CA 1
ATOM 750 C C . VAL A 1 98 ? 9.242 -1.115 -3.129 1.00 93.50 98 VAL A C 1
ATOM 752 O O . VAL A 1 98 ? 8.904 -2.293 -3.186 1.00 93.50 98 VAL A O 1
ATOM 755 N N . SER A 1 99 ? 10.203 -0.676 -2.326 1.00 91.44 99 SER A N 1
ATOM 756 C CA . SER A 1 99 ? 10.921 -1.484 -1.339 1.00 91.44 99 SER A CA 1
ATOM 757 C C . SER A 1 99 ? 10.161 -1.599 -0.021 1.00 91.44 99 SER A C 1
ATOM 759 O O . SER A 1 99 ? 10.244 -2.637 0.628 1.00 91.44 99 SER A O 1
ATOM 761 N N . ASP A 1 100 ? 9.413 -0.561 0.366 1.00 89.81 100 ASP A N 1
ATOM 762 C CA . ASP A 1 100 ? 8.559 -0.600 1.555 1.00 89.81 100 ASP A CA 1
ATOM 763 C C . ASP A 1 100 ? 7.323 0.297 1.416 1.00 89.81 100 ASP A C 1
ATOM 765 O O . ASP A 1 100 ? 7.362 1.320 0.727 1.00 89.81 100 ASP A O 1
ATOM 769 N N . LEU A 1 101 ? 6.225 -0.093 2.065 1.00 92.38 101 LEU A N 1
ATOM 770 C CA . LEU A 1 101 ? 4.915 0.537 1.929 1.00 92.38 101 LEU A CA 1
ATOM 771 C C . LEU A 1 101 ? 4.177 0.556 3.271 1.00 92.38 101 LEU A C 1
ATOM 773 O O . LEU A 1 101 ? 3.832 -0.496 3.812 1.00 92.38 101 LEU A O 1
ATOM 777 N N . GLN A 1 102 ? 3.862 1.746 3.785 1.00 90.25 102 GLN A N 1
ATOM 778 C CA . GLN A 1 102 ? 3.241 1.882 5.103 1.00 90.25 102 GLN A CA 1
ATOM 779 C C . GLN A 1 102 ? 2.194 2.998 5.174 1.00 90.25 102 GLN A C 1
ATOM 781 O O . GLN A 1 102 ? 2.383 4.093 4.649 1.00 90.25 102 GLN A O 1
ATOM 786 N N . TRP A 1 103 ? 1.097 2.733 5.885 1.00 88.19 103 TRP A N 1
ATOM 787 C CA . TRP A 1 103 ? 0.080 3.730 6.214 1.00 88.19 103 TRP A CA 1
ATOM 788 C C . TRP A 1 103 ? 0.537 4.663 7.339 1.00 88.19 103 TRP A C 1
ATOM 790 O O . TRP A 1 103 ? 0.971 4.211 8.399 1.00 88.19 103 TRP A O 1
ATOM 800 N N . LEU A 1 104 ? 0.361 5.969 7.135 1.00 81.50 104 LEU A N 1
ATOM 801 C CA . LEU A 1 104 ? 0.530 7.003 8.153 1.00 81.50 104 LEU A CA 1
ATOM 802 C C . LEU A 1 104 ? -0.842 7.356 8.732 1.00 81.50 104 LEU A C 1
ATOM 804 O O . LEU A 1 104 ? -1.650 8.027 8.093 1.00 81.50 104 LEU A O 1
ATOM 808 N N . CYS A 1 105 ? -1.104 6.888 9.953 1.00 72.25 105 CYS A N 1
ATOM 809 C CA . CYS A 1 105 ? -2.338 7.184 10.678 1.00 72.25 105 CYS A CA 1
ATOM 810 C C . CYS A 1 105 ? -2.067 8.241 11.748 1.00 72.25 105 CYS A C 1
ATOM 812 O O . CYS A 1 105 ? -1.381 7.967 12.735 1.00 72.25 105 CYS A O 1
ATOM 814 N N . TRP A 1 106 ? -2.626 9.438 11.580 1.00 68.19 106 TRP A N 1
ATOM 815 C CA . TRP A 1 106 ? -2.593 10.476 12.608 1.00 68.19 106 TRP A CA 1
ATOM 816 C C . TRP A 1 106 ? -3.945 10.547 13.324 1.00 68.19 106 TRP A C 1
ATOM 818 O O . TRP A 1 106 ? -4.956 10.755 12.661 1.00 68.19 106 TRP A O 1
ATOM 828 N N . PRO A 1 107 ? -3.994 10.422 14.664 1.00 59.50 107 PRO A N 1
ATOM 829 C CA . PRO A 1 107 ? -5.264 10.433 15.396 1.00 59.50 107 PRO A CA 1
ATOM 830 C C . PRO A 1 107 ? -6.083 11.718 15.210 1.00 59.50 107 PRO A C 1
ATOM 832 O O . PRO A 1 107 ? -7.307 11.678 15.264 1.00 59.50 107 PRO A O 1
ATOM 835 N N . ASP A 1 108 ? -5.403 12.846 14.991 1.00 57.31 108 ASP A N 1
ATOM 836 C CA . ASP A 1 108 ? -6.010 14.181 14.944 1.00 57.31 108 ASP A CA 1
ATOM 837 C C . ASP A 1 108 ? -6.321 14.654 13.515 1.00 57.31 108 ASP A C 1
ATOM 839 O O . ASP A 1 108 ? -6.760 15.788 13.310 1.00 57.31 108 ASP A O 1
ATOM 843 N N . VAL A 1 109 ? -6.064 13.811 12.512 1.00 62.94 109 VAL A N 1
ATOM 844 C CA . VAL A 1 109 ? -6.195 14.167 11.101 1.00 62.94 109 VAL A CA 1
ATOM 845 C C . VAL A 1 109 ? -7.066 13.131 10.407 1.00 62.94 109 VAL A C 1
ATOM 847 O O . VAL A 1 109 ? -6.692 11.974 10.283 1.00 62.94 109 VAL A O 1
ATOM 850 N N . SER A 1 110 ? -8.207 13.564 9.873 1.00 66.56 110 SER A N 1
ATOM 851 C CA . SER A 1 110 ? -9.124 12.710 9.103 1.00 66.56 110 SER A CA 1
ATOM 852 C C . SER A 1 110 ? -8.661 12.446 7.662 1.00 66.56 110 SER A C 1
ATOM 854 O O . SER A 1 110 ? -9.482 12.168 6.791 1.00 66.56 110 SER A O 1
ATOM 856 N N . ARG A 1 111 ? -7.373 12.644 7.375 1.00 72.62 111 ARG A N 1
ATOM 857 C CA . ARG A 1 111 ? -6.759 12.434 6.062 1.00 72.62 111 ARG A CA 1
ATOM 858 C C . ARG A 1 111 ? -5.861 11.220 6.140 1.00 72.62 111 ARG A C 1
ATOM 860 O O . ARG A 1 111 ? -5.189 10.995 7.144 1.00 72.62 111 ARG A O 1
ATOM 867 N N . ASP A 1 112 ? -5.829 10.499 5.036 1.00 81.94 112 ASP A N 1
ATOM 868 C CA . ASP A 1 112 ? -5.098 9.256 4.931 1.00 81.94 112 ASP A CA 1
ATOM 869 C C . ASP A 1 112 ? -3.859 9.442 4.083 1.00 81.94 112 ASP A C 1
ATOM 871 O O . ASP A 1 112 ? -3.931 9.857 2.922 1.00 81.94 112 ASP A O 1
ATOM 875 N N . PHE A 1 113 ? -2.727 9.102 4.682 1.00 86.19 113 PHE A N 1
ATOM 876 C CA . PHE A 1 113 ? -1.434 9.235 4.047 1.00 86.19 113 PHE A CA 1
ATOM 877 C C . PHE A 1 113 ? -0.798 7.870 3.885 1.00 86.19 113 PHE A C 1
ATOM 879 O O . PHE A 1 113 ? -0.879 7.003 4.761 1.00 86.19 113 PHE A O 1
ATOM 886 N N . LEU A 1 114 ? -0.144 7.699 2.748 1.00 91.06 114 LEU A N 1
ATOM 887 C CA . LEU A 1 114 ? 0.593 6.493 2.425 1.00 91.06 114 LEU A CA 1
ATOM 888 C C . LEU A 1 114 ? 2.045 6.867 2.186 1.00 91.06 114 LEU A C 1
ATOM 890 O O . LEU A 1 114 ? 2.335 7.854 1.517 1.00 91.06 114 LEU A O 1
ATOM 894 N N . VAL A 1 115 ? 2.954 6.075 2.730 1.00 90.81 115 VAL A N 1
ATOM 895 C CA . VAL A 1 115 ? 4.391 6.251 2.558 1.00 90.81 115 VAL A CA 1
ATOM 896 C C . VAL A 1 115 ? 4.910 5.122 1.694 1.00 90.81 115 VAL A C 1
ATOM 898 O O . VAL A 1 115 ? 4.668 3.957 2.008 1.00 90.81 115 VAL A O 1
ATOM 901 N N . SER A 1 116 ? 5.634 5.460 0.631 1.00 93.00 116 SER A N 1
ATOM 902 C CA . SER A 1 116 ? 6.359 4.488 -0.182 1.00 93.00 116 SER A CA 1
ATOM 903 C C . SER A 1 116 ? 7.848 4.799 -0.199 1.00 93.00 116 SER A C 1
ATOM 905 O O . SER A 1 116 ? 8.266 5.928 -0.455 1.00 93.00 116 SER A O 1
ATOM 907 N N . LEU A 1 117 ? 8.659 3.778 0.046 1.00 90.56 117 LEU A N 1
ATOM 908 C CA . LEU A 1 117 ? 10.097 3.812 -0.164 1.00 90.56 117 LEU A CA 1
ATOM 909 C C . LEU A 1 117 ? 10.407 3.091 -1.464 1.00 90.56 117 LEU A C 1
ATOM 911 O O . LEU A 1 117 ? 10.047 1.930 -1.623 1.00 90.56 117 LEU A O 1
ATOM 915 N N . HIS A 1 118 ? 11.079 3.756 -2.389 1.00 92.44 118 HIS A N 1
ATOM 916 C CA . HIS A 1 118 ? 11.469 3.176 -3.666 1.00 92.44 118 HIS A CA 1
ATOM 917 C C . HIS A 1 118 ? 12.922 2.701 -3.641 1.00 92.44 118 HIS A C 1
ATOM 919 O O . HIS A 1 118 ? 13.758 3.237 -2.913 1.00 92.44 118 HIS A O 1
ATOM 925 N N . SER A 1 119 ? 13.245 1.739 -4.505 1.00 90.94 119 SER A N 1
ATOM 926 C CA . SER A 1 119 ? 14.585 1.149 -4.631 1.00 90.94 119 SER A CA 1
ATOM 927 C C . SER A 1 119 ? 15.695 2.140 -5.006 1.00 90.94 119 SER A C 1
ATOM 929 O O . SER A 1 119 ? 16.871 1.838 -4.844 1.00 90.94 119 SER A O 1
ATOM 931 N N . ASN A 1 120 ? 15.341 3.326 -5.503 1.00 90.44 120 ASN A N 1
ATOM 932 C CA . ASN A 1 120 ? 16.267 4.422 -5.790 1.00 90.44 120 ASN A CA 1
ATOM 933 C C . ASN A 1 120 ? 16.450 5.375 -4.594 1.00 90.44 120 ASN A C 1
ATOM 935 O O . ASN A 1 120 ? 16.807 6.539 -4.794 1.00 90.44 120 ASN A O 1
ATOM 939 N N . ASN A 1 121 ? 16.167 4.900 -3.379 1.00 82.94 121 ASN A N 1
ATOM 940 C CA . ASN A 1 121 ? 16.283 5.639 -2.122 1.00 82.94 121 ASN A CA 1
ATOM 941 C C . ASN A 1 121 ? 15.368 6.863 -2.040 1.00 82.94 121 ASN A C 1
ATOM 943 O O . ASN A 1 121 ? 15.653 7.808 -1.308 1.00 82.94 121 ASN A O 1
ATOM 947 N N . LEU A 1 122 ? 14.279 6.865 -2.809 1.00 86.31 122 LEU A N 1
ATOM 948 C CA . LEU A 1 122 ? 13.285 7.925 -2.770 1.00 86.31 122 LEU A CA 1
ATOM 949 C C . LEU A 1 122 ? 12.144 7.524 -1.838 1.00 86.31 122 LEU A C 1
ATOM 951 O O . LEU A 1 122 ? 11.440 6.546 -2.086 1.00 86.31 122 LEU A O 1
ATOM 955 N N . LEU A 1 123 ? 11.961 8.305 -0.786 1.00 86.31 123 LEU A N 1
ATOM 956 C CA . LEU A 1 123 ? 10.792 8.283 0.071 1.00 86.31 123 LEU A CA 1
ATOM 957 C C . LEU A 1 123 ? 9.733 9.211 -0.504 1.00 86.31 123 LEU A C 1
ATOM 959 O O . LEU A 1 123 ? 10.047 10.356 -0.814 1.00 86.31 123 LEU A O 1
ATOM 963 N N . ILE A 1 124 ? 8.493 8.747 -0.612 1.00 86.94 124 ILE A N 1
ATOM 964 C CA . ILE A 1 124 ? 7.359 9.564 -1.037 1.00 86.94 124 ILE A CA 1
ATOM 965 C C . ILE A 1 124 ? 6.224 9.440 -0.025 1.00 86.94 124 ILE A C 1
ATOM 967 O O . ILE A 1 124 ? 5.887 8.340 0.411 1.00 86.94 124 ILE A O 1
ATOM 971 N N . VAL A 1 125 ? 5.615 10.576 0.308 1.00 86.69 125 VAL A N 1
ATOM 972 C CA . VAL A 1 125 ? 4.357 10.658 1.051 1.00 86.69 125 VAL A CA 1
ATOM 973 C C . VAL A 1 125 ? 3.241 11.053 0.086 1.00 86.69 125 VAL A C 1
ATOM 975 O O . VAL A 1 125 ? 3.318 12.074 -0.603 1.00 86.69 125 VAL A O 1
ATOM 978 N N . TRP A 1 126 ? 2.193 10.238 0.049 1.00 87.88 126 TRP A N 1
ATOM 979 C CA . TRP A 1 126 ? 1.026 10.397 -0.810 1.00 87.88 126 TRP A CA 1
ATOM 980 C C . TRP A 1 126 ? -0.185 10.847 0.006 1.00 87.88 126 TRP A C 1
ATOM 982 O O . TRP A 1 126 ? -0.446 10.287 1.073 1.00 87.88 126 TRP A O 1
ATOM 992 N N . ASP A 1 127 ? -0.953 11.801 -0.523 1.00 86.06 127 ASP A N 1
ATOM 993 C CA . ASP A 1 127 ? -2.319 12.070 -0.061 1.00 86.06 127 ASP A CA 1
ATOM 994 C C . ASP A 1 127 ? -3.259 11.105 -0.781 1.00 86.06 127 ASP A C 1
ATOM 996 O O . ASP A 1 127 ? -3.482 11.222 -1.992 1.00 86.06 127 ASP A O 1
ATOM 1000 N N . VAL A 1 128 ? -3.819 10.138 -0.055 1.00 88.88 128 VAL A N 1
ATOM 1001 C CA . VAL A 1 128 ? -4.714 9.153 -0.670 1.00 88.88 128 VAL A CA 1
ATOM 1002 C C . VAL A 1 128 ? -6.041 9.788 -1.083 1.00 88.88 128 VAL A C 1
ATOM 1004 O O . VAL A 1 128 ? -6.593 9.430 -2.125 1.00 88.88 128 VAL A O 1
ATOM 1007 N N . GLY A 1 129 ? -6.534 10.757 -0.307 1.00 85.50 129 GLY A N 1
ATOM 1008 C CA . GLY A 1 129 ? -7.802 11.432 -0.577 1.00 85.50 129 GLY A CA 1
ATOM 1009 C C . GLY A 1 129 ? -7.735 12.314 -1.820 1.00 85.50 129 GLY A C 1
ATOM 1010 O O . GLY A 1 129 ? -8.646 12.293 -2.648 1.00 85.50 129 GLY A O 1
ATOM 1011 N N . LYS A 1 130 ? -6.637 13.056 -1.983 1.00 84.06 130 LYS A N 1
ATOM 1012 C CA . LYS A 1 130 ? -6.420 13.931 -3.145 1.00 84.06 130 LYS A CA 1
ATOM 1013 C C . LYS A 1 130 ? -5.751 13.249 -4.335 1.00 84.06 130 LYS A C 1
ATOM 1015 O O . LYS A 1 130 ? -5.764 13.806 -5.427 1.00 84.06 130 LYS A O 1
ATOM 1020 N N . ARG A 1 131 ? -5.202 12.048 -4.142 1.00 89.19 131 ARG A N 1
ATOM 1021 C CA . ARG A 1 131 ? -4.491 11.272 -5.169 1.00 89.19 131 ARG A CA 1
ATOM 1022 C C . ARG A 1 131 ? -3.247 11.988 -5.702 1.00 89.19 131 ARG A C 1
ATOM 1024 O O . ARG A 1 131 ? -2.926 11.890 -6.884 1.00 89.19 131 ARG A O 1
ATOM 1031 N N . GLU A 1 132 ? -2.545 12.701 -4.827 1.00 86.06 132 GLU A N 1
ATOM 1032 C CA . GLU A 1 132 ? -1.372 13.498 -5.189 1.00 86.06 132 GLU A CA 1
ATOM 1033 C C . GLU A 1 132 ? -0.143 13.132 -4.357 1.00 86.06 132 GLU A C 1
ATOM 1035 O O . GLU A 1 132 ? -0.231 12.559 -3.266 1.00 86.06 132 GLU A O 1
ATOM 1040 N N . ARG A 1 133 ? 1.028 13.470 -4.898 1.00 84.94 133 ARG A N 1
ATOM 1041 C CA . ARG A 1 133 ? 2.287 13.441 -4.160 1.00 84.94 133 ARG A CA 1
ATOM 1042 C C . ARG A 1 133 ? 2.353 14.686 -3.288 1.00 84.94 133 ARG A C 1
ATOM 1044 O O . ARG A 1 133 ? 2.343 15.788 -3.823 1.00 84.94 133 ARG A O 1
ATOM 1051 N N . LEU A 1 134 ? 2.456 14.504 -1.978 1.00 83.06 134 LEU A N 1
ATOM 1052 C CA . LEU A 1 134 ? 2.619 15.625 -1.051 1.00 83.06 134 LEU A CA 1
ATOM 1053 C C . LEU A 1 134 ? 4.081 15.994 -0.887 1.00 83.06 134 LEU A C 1
ATOM 1055 O O . LEU A 1 134 ? 4.450 17.162 -0.915 1.00 83.06 134 LEU A O 1
ATOM 1059 N N . TRP A 1 135 ? 4.923 14.980 -0.704 1.00 83.31 135 TRP A N 1
ATOM 1060 C CA . TRP A 1 135 ? 6.310 15.200 -0.342 1.00 83.31 135 TRP A CA 1
ATOM 1061 C C . TRP A 1 135 ? 7.198 14.054 -0.799 1.00 83.31 135 TRP A C 1
ATOM 1063 O O . TRP A 1 135 ? 6.759 12.906 -0.880 1.00 83.31 135 TRP A O 1
ATOM 1073 N N . GLU A 1 136 ? 8.461 14.371 -1.061 1.00 83.44 136 GLU A N 1
ATOM 1074 C CA . GLU A 1 136 ? 9.485 13.389 -1.373 1.00 83.44 136 GLU A CA 1
ATOM 1075 C C . GLU A 1 136 ? 10.843 13.752 -0.773 1.00 83.44 136 GLU A C 1
ATOM 1077 O O . GLU A 1 136 ? 11.167 14.924 -0.571 1.00 83.44 136 GLU A O 1
ATOM 1082 N N . HIS A 1 137 ? 11.662 12.732 -0.533 1.00 82.19 137 HIS A N 1
ATOM 1083 C CA . HIS A 1 137 ? 13.053 12.893 -0.137 1.00 82.19 137 HIS A CA 1
ATOM 1084 C C . HIS A 1 137 ? 13.905 11.757 -0.645 1.00 82.19 137 HIS A C 1
ATOM 1086 O O . HIS A 1 137 ? 13.542 10.587 -0.545 1.00 82.19 137 HIS A O 1
ATOM 1092 N N . ARG A 1 138 ? 15.068 12.117 -1.174 1.00 81.69 138 ARG A N 1
ATOM 1093 C CA . ARG A 1 138 ? 16.059 11.165 -1.645 1.00 81.69 138 ARG A CA 1
ATOM 1094 C C . ARG A 1 138 ? 17.140 11.015 -0.588 1.00 81.69 138 ARG A C 1
ATOM 1096 O O . ARG A 1 138 ? 17.861 11.971 -0.320 1.00 81.69 138 ARG A O 1
ATOM 1103 N N . PHE A 1 139 ? 17.276 9.814 -0.042 1.00 76.81 139 PHE A N 1
ATOM 1104 C CA . PHE A 1 139 ? 18.385 9.500 0.846 1.00 76.81 139 PHE A CA 1
ATOM 1105 C C . PHE A 1 139 ? 19.689 9.405 0.049 1.00 76.81 139 PHE A C 1
ATOM 1107 O O . PHE A 1 139 ? 19.721 8.876 -1.066 1.00 76.81 139 PHE A O 1
ATOM 1114 N N . GLY A 1 140 ? 20.777 9.903 0.639 1.00 76.62 140 GLY A N 1
ATOM 1115 C CA . GLY A 1 140 ? 22.128 9.729 0.094 1.00 76.62 140 GLY A CA 1
ATOM 1116 C C . GLY A 1 140 ? 22.654 8.297 0.240 1.00 76.62 140 GLY A C 1
ATOM 1117 O O . GLY A 1 140 ? 23.586 7.905 -0.456 1.00 76.62 140 GLY A O 1
ATOM 1118 N N . THR A 1 141 ? 22.039 7.504 1.118 1.00 77.31 141 THR A N 1
ATOM 1119 C CA . THR A 1 141 ? 22.382 6.109 1.400 1.00 77.31 141 THR A CA 1
ATOM 1120 C C . THR A 1 141 ? 21.220 5.181 1.065 1.00 77.31 141 THR A C 1
ATOM 1122 O O . THR A 1 141 ? 20.082 5.617 0.879 1.00 77.31 141 THR A O 1
ATOM 1125 N N . SER A 1 142 ? 21.515 3.883 0.954 1.00 77.12 142 SER A N 1
ATOM 1126 C CA . SER A 1 142 ? 20.486 2.896 0.635 1.00 77.12 142 SER A CA 1
ATOM 1127 C C . SER A 1 142 ? 19.632 2.564 1.849 1.00 77.12 142 SER A C 1
ATOM 1129 O O . SER A 1 142 ? 20.148 2.094 2.861 1.00 77.12 142 SER A O 1
ATOM 1131 N N . VAL A 1 143 ? 18.324 2.785 1.725 1.00 75.25 143 VAL A N 1
ATOM 1132 C CA . VAL A 1 143 ? 17.329 2.459 2.753 1.00 75.25 143 VAL A CA 1
ATOM 1133 C C . VAL A 1 143 ? 16.438 1.352 2.209 1.00 75.25 143 VAL A C 1
ATOM 1135 O O . VAL A 1 143 ? 15.967 1.425 1.075 1.00 75.25 143 VAL A O 1
ATOM 1138 N N . PHE A 1 144 ? 16.204 0.318 3.016 1.00 73.75 144 PHE A N 1
ATOM 1139 C CA . PHE A 1 144 ? 15.479 -0.881 2.580 1.00 73.75 144 PHE A CA 1
ATOM 1140 C C . PHE A 1 144 ? 14.147 -1.087 3.293 1.00 73.75 144 PHE A C 1
ATOM 1142 O O . PHE A 1 144 ? 13.303 -1.823 2.792 1.00 73.75 144 PHE A O 1
ATOM 1149 N N . LYS A 1 145 ? 13.965 -0.470 4.463 1.00 74.19 145 LYS A N 1
ATOM 1150 C CA . LYS A 1 145 ? 12.776 -0.647 5.289 1.00 74.19 145 LYS A CA 1
ATOM 1151 C C . LYS A 1 145 ? 12.527 0.575 6.162 1.00 74.19 145 LYS A C 1
ATOM 1153 O O . LYS A 1 145 ? 13.465 1.224 6.620 1.00 74.19 145 LYS A O 1
ATOM 1158 N N . LEU A 1 146 ? 11.258 0.841 6.409 1.00 73.00 146 LEU A N 1
ATOM 1159 C CA . LEU A 1 146 ? 10.711 1.863 7.272 1.00 73.00 146 LEU A CA 1
ATOM 1160 C C . LEU A 1 146 ? 9.859 1.197 8.352 1.00 73.00 146 LEU A C 1
ATOM 1162 O O . LEU A 1 146 ? 9.269 0.134 8.175 1.00 73.00 146 LEU A O 1
ATOM 1166 N N . SER A 1 147 ? 9.801 1.838 9.510 1.00 72.62 147 SER A N 1
ATOM 1167 C CA . SER A 1 147 ? 8.885 1.443 10.570 1.00 72.62 147 SER A CA 1
ATOM 1168 C C . SER A 1 147 ? 8.399 2.689 11.282 1.00 72.62 147 SER A C 1
ATOM 1170 O O . SER A 1 147 ? 9.088 3.259 12.124 1.00 72.62 147 SER A O 1
ATOM 1172 N N . ILE A 1 148 ? 7.192 3.112 10.936 1.00 65.94 148 ILE A N 1
ATOM 1173 C CA . ILE A 1 148 ? 6.515 4.248 11.549 1.00 65.94 148 ILE A CA 1
ATOM 1174 C C . ILE A 1 148 ? 5.545 3.715 12.604 1.00 65.94 148 ILE A C 1
ATOM 1176 O O . ILE A 1 148 ? 4.660 2.920 12.299 1.00 65.94 148 ILE A O 1
ATOM 1180 N N . VAL A 1 149 ? 5.690 4.153 13.854 1.00 55.50 149 VAL A N 1
ATOM 1181 C CA . VAL A 1 149 ? 4.782 3.769 14.945 1.00 55.50 149 VAL A CA 1
ATOM 1182 C C . VAL A 1 149 ? 3.925 4.973 15.324 1.00 55.50 149 VAL A C 1
ATOM 1184 O O . VAL A 1 149 ? 4.417 5.936 15.913 1.00 55.50 149 VAL A O 1
ATOM 1187 N N . ALA A 1 150 ? 2.633 4.923 14.995 1.00 49.47 150 ALA A N 1
ATOM 1188 C CA . ALA A 1 150 ? 1.655 5.916 15.432 1.00 49.47 150 ALA A CA 1
ATOM 1189 C C . ALA A 1 150 ? 1.164 5.562 16.845 1.00 49.47 150 ALA A C 1
ATOM 1191 O O . ALA A 1 150 ? 0.381 4.632 17.026 1.00 49.47 150 ALA A O 1
ATOM 1192 N N . HIS A 1 151 ? 1.636 6.273 17.869 1.00 43.47 151 HIS A N 1
ATOM 1193 C CA . HIS A 1 151 ? 1.211 6.025 19.250 1.00 43.47 151 HIS A CA 1
ATOM 1194 C C . HIS A 1 151 ? 0.067 6.957 19.678 1.00 43.47 151 HIS A C 1
ATOM 1196 O O . HIS A 1 151 ? -0.006 8.116 19.269 1.00 43.47 151 HIS A O 1
ATOM 1202 N N . ARG A 1 152 ? -0.826 6.437 20.532 1.00 36.94 152 ARG A N 1
ATOM 1203 C CA . ARG A 1 152 ? -2.056 7.098 21.009 1.00 36.94 152 ARG A CA 1
ATOM 1204 C C . ARG A 1 152 ? -1.817 8.469 21.675 1.00 36.94 152 ARG A C 1
ATOM 1206 O O . ARG A 1 152 ? -0.825 8.722 22.359 1.00 36.94 152 ARG A O 1
ATOM 1213 N N . THR A 1 153 ? -2.832 9.313 21.540 1.00 34.66 153 THR A N 1
ATOM 1214 C CA . THR A 1 153 ? -2.900 10.786 21.564 1.00 34.66 153 THR A CA 1
ATOM 1215 C C . THR A 1 153 ? -2.613 11.526 22.883 1.00 34.66 153 THR A C 1
ATOM 1217 O O . THR A 1 153 ? -2.932 12.703 22.998 1.00 34.66 153 THR A O 1
ATOM 1220 N N . LYS A 1 154 ? -1.988 10.911 23.894 1.00 29.56 154 LYS A N 1
ATOM 1221 C CA . LYS A 1 154 ? -1.608 11.618 25.147 1.00 29.56 154 LYS A CA 1
ATOM 1222 C C . LYS A 1 154 ? -0.105 11.820 25.333 1.00 29.56 154 LYS A C 1
ATOM 1224 O O . LYS A 1 154 ? 0.319 12.474 26.277 1.00 29.56 154 LYS A O 1
ATOM 1229 N N . VAL A 1 155 ? 0.700 11.307 24.407 1.00 33.88 155 VAL A N 1
ATOM 1230 C CA . VAL A 1 155 ? 2.166 11.272 24.512 1.00 33.88 155 VAL A CA 1
ATOM 1231 C C . VAL A 1 155 ? 2.819 12.304 23.578 1.00 33.88 155 VAL A C 1
ATOM 1233 O O . VAL A 1 155 ? 4.022 12.281 23.399 1.00 33.88 155 VAL A O 1
ATOM 1236 N N . LEU A 1 156 ? 2.088 13.260 22.993 1.00 33.31 156 LEU A N 1
ATOM 1237 C CA . LEU A 1 156 ? 2.691 14.280 22.111 1.00 33.31 156 LEU A CA 1
ATOM 1238 C C . LEU A 1 156 ? 3.721 15.181 22.832 1.00 33.31 156 LEU A C 1
ATOM 1240 O O . LEU A 1 156 ? 4.680 15.632 22.207 1.00 33.31 156 LEU A O 1
ATOM 1244 N N . SER A 1 157 ? 3.604 15.380 24.153 1.00 33.41 157 SER A N 1
ATOM 1245 C CA . SER A 1 157 ? 4.624 16.094 24.944 1.00 33.41 157 SER A CA 1
ATOM 1246 C C . SER A 1 157 ? 5.857 15.239 25.272 1.00 33.41 157 SER A C 1
ATOM 1248 O O . SER A 1 157 ? 6.957 15.776 25.362 1.00 33.41 157 SER A O 1
ATOM 1250 N N . ILE A 1 158 ? 5.707 13.915 25.382 1.00 33.31 158 ILE A N 1
ATOM 1251 C CA . ILE A 1 158 ? 6.796 12.978 25.715 1.00 33.31 158 ILE A CA 1
ATOM 1252 C C . ILE A 1 158 ? 7.485 12.453 24.436 1.00 33.31 158 ILE A C 1
ATOM 1254 O O . ILE A 1 158 ? 8.700 12.259 24.428 1.00 33.31 158 ILE A O 1
ATOM 1258 N N . TYR A 1 159 ? 6.773 12.341 23.307 1.00 32.03 159 TYR A N 1
ATO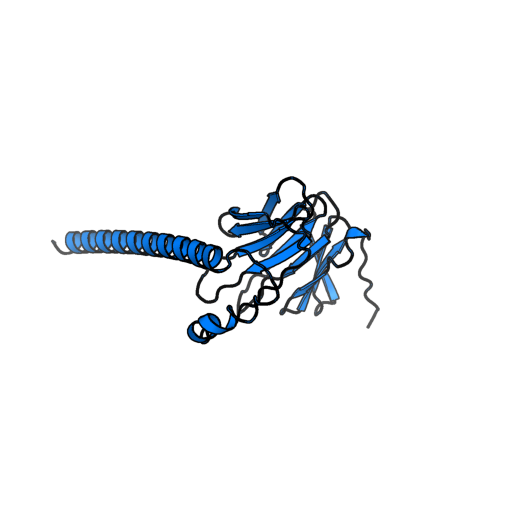M 1259 C CA . TYR A 1 159 ? 7.354 12.061 21.984 1.00 32.03 159 TYR A CA 1
ATOM 1260 C C . TYR A 1 159 ? 8.260 13.193 21.499 1.00 32.03 159 TYR A C 1
ATOM 1262 O O . TYR A 1 159 ? 9.229 12.914 20.805 1.00 32.03 159 TYR A O 1
ATOM 1270 N N . LYS A 1 160 ? 8.057 14.436 21.957 1.00 36.78 160 LYS A N 1
ATOM 1271 C CA . LYS A 1 160 ? 9.032 15.530 21.788 1.00 36.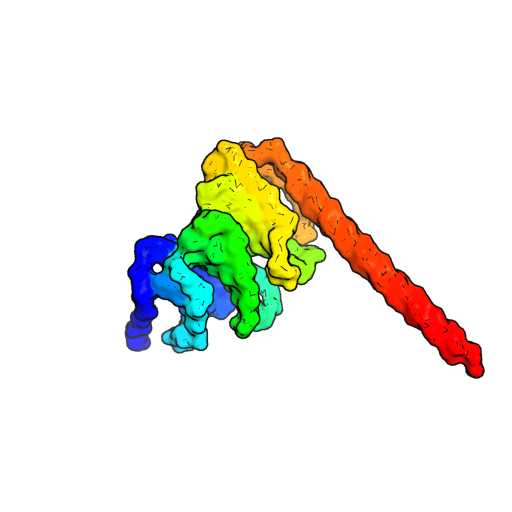78 160 LYS A CA 1
ATOM 1272 C C . LYS A 1 160 ? 10.441 15.141 22.282 1.00 36.78 160 LYS A C 1
ATOM 1274 O O . LYS A 1 160 ? 11.430 15.593 21.717 1.00 36.78 160 LYS A O 1
ATOM 1279 N N . HIS A 1 161 ? 10.526 14.280 23.304 1.00 31.05 161 HIS A N 1
ATOM 1280 C CA . HIS A 1 161 ? 11.774 13.768 23.879 1.00 31.05 161 HIS A CA 1
ATOM 1281 C C . HIS A 1 161 ? 12.157 12.354 23.410 1.00 31.05 161 HIS A C 1
ATOM 1283 O O . HIS A 1 161 ? 13.345 12.049 23.349 1.00 31.05 161 HIS A O 1
ATOM 1289 N N . LEU A 1 162 ? 11.194 11.495 23.054 1.00 31.91 162 LEU A N 1
ATOM 1290 C CA . LEU A 1 162 ? 11.470 10.128 22.583 1.00 31.91 162 LEU A CA 1
ATOM 1291 C C . LEU A 1 162 ? 11.741 10.036 21.077 1.00 31.91 162 LEU A C 1
ATOM 1293 O O . LEU A 1 162 ? 12.498 9.162 20.669 1.00 31.91 162 LEU A O 1
ATOM 1297 N N . PHE A 1 163 ? 11.239 10.966 20.261 1.00 35.62 163 PHE A N 1
ATOM 1298 C CA . PHE A 1 163 ? 11.627 11.071 18.847 1.00 35.62 163 PHE A CA 1
ATOM 1299 C C . PHE A 1 163 ? 13.111 11.460 18.703 1.00 35.62 163 PHE A C 1
ATOM 1301 O O . PHE A 1 163 ? 13.784 11.009 17.785 1.00 35.62 163 PHE A O 1
ATOM 1308 N N . ARG A 1 164 ? 13.665 12.174 19.698 1.00 35.75 164 ARG A N 1
ATOM 1309 C CA . ARG A 1 164 ? 15.115 12.402 19.855 1.00 35.75 164 ARG A CA 1
ATOM 1310 C C . ARG A 1 164 ? 15.923 11.136 20.170 1.00 35.75 164 ARG A C 1
ATOM 1312 O O . ARG A 1 164 ? 17.133 11.160 19.989 1.00 35.75 164 ARG A O 1
ATOM 1319 N N . ARG A 1 165 ? 15.302 10.063 20.680 1.00 30.47 165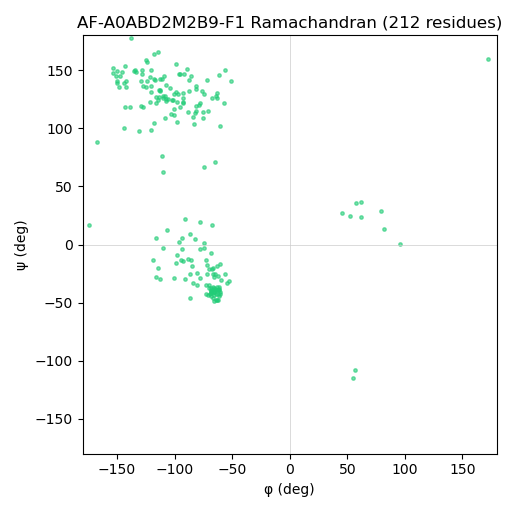 ARG A N 1
ATOM 1320 C CA . ARG A 1 165 ? 16.013 8.862 21.165 1.00 30.47 165 ARG A CA 1
ATOM 1321 C C . ARG A 1 165 ? 15.768 7.614 20.314 1.00 30.47 165 ARG A C 1
ATOM 1323 O O . ARG A 1 165 ? 16.667 6.795 20.210 1.00 30.47 165 ARG A O 1
ATOM 1330 N N . PHE A 1 166 ? 14.603 7.480 19.677 1.00 30.50 166 PHE A N 1
ATOM 1331 C CA . PHE A 1 166 ? 14.300 6.355 18.778 1.00 30.50 166 PHE A CA 1
ATOM 1332 C C . PHE A 1 166 ? 14.805 6.566 17.342 1.00 30.50 166 PHE A C 1
ATOM 1334 O O . PHE A 1 166 ? 15.008 5.595 16.625 1.00 30.50 166 PHE A O 1
ATOM 1341 N N . CYS A 1 167 ? 15.092 7.811 16.946 1.00 33.38 167 CYS A N 1
ATOM 1342 C CA . CYS A 1 167 ? 15.815 8.115 15.707 1.00 33.38 167 CYS A CA 1
ATOM 1343 C C . CYS A 1 167 ? 17.346 8.100 15.885 1.00 33.38 167 CYS A C 1
ATOM 1345 O O . CYS A 1 167 ? 18.058 8.487 14.971 1.00 33.38 167 CYS A O 1
ATOM 1347 N N . ALA A 1 168 ? 17.873 7.650 17.032 1.00 28.34 168 ALA A N 1
ATOM 1348 C CA . ALA A 1 168 ? 19.320 7.590 17.271 1.00 28.34 168 ALA A CA 1
ATOM 1349 C C . ALA A 1 168 ? 20.040 6.450 16.513 1.00 28.34 168 ALA A C 1
ATOM 1351 O O . ALA A 1 168 ? 21.261 6.374 16.577 1.00 28.34 168 ALA A O 1
ATOM 1352 N N . GLU A 1 169 ? 19.315 5.601 15.774 1.00 29.45 169 GLU A N 1
ATOM 1353 C CA . GLU A 1 169 ? 19.899 4.632 14.824 1.00 29.45 169 GLU A CA 1
ATOM 1354 C C . GLU A 1 169 ? 19.501 4.881 13.359 1.00 29.45 169 GLU A C 1
ATOM 1356 O O . GLU A 1 169 ? 19.877 4.120 12.474 1.00 29.45 169 GLU A O 1
ATOM 1361 N N . PHE A 1 170 ? 18.793 5.974 13.069 1.00 34.00 170 PHE A N 1
ATOM 1362 C CA . PHE A 1 170 ? 18.613 6.440 11.697 1.00 34.00 170 PHE A CA 1
ATOM 1363 C C . PHE A 1 170 ? 19.237 7.824 11.590 1.00 34.00 170 PHE A C 1
ATOM 1365 O O . PHE A 1 170 ? 18.650 8.803 12.047 1.00 34.00 170 PHE A O 1
ATOM 1372 N N . GLU A 1 171 ? 20.413 7.910 10.964 1.00 31.36 171 GLU A N 1
ATOM 1373 C CA . GLU A 1 171 ? 20.994 9.170 10.489 1.00 31.36 171 GLU A CA 1
ATOM 1374 C C . GLU A 1 171 ? 20.104 9.762 9.377 1.00 31.36 171 GLU A C 1
ATOM 1376 O O . GLU A 1 171 ? 20.413 9.755 8.189 1.00 31.36 171 GLU A O 1
ATOM 1381 N N . LEU A 1 172 ? 18.934 10.252 9.778 1.00 37.50 172 LEU A N 1
ATOM 1382 C CA . LEU A 1 172 ? 18.115 11.205 9.053 1.00 37.50 172 LEU A CA 1
ATOM 1383 C C . LEU A 1 172 ? 18.799 12.555 9.225 1.00 37.50 172 LEU A C 1
ATOM 1385 O O . LEU A 1 172 ? 18.877 13.078 10.332 1.00 37.50 172 LEU A O 1
ATOM 1389 N N . SER A 1 173 ? 19.307 13.117 8.137 1.00 32.06 173 SER A N 1
ATOM 1390 C CA . SER A 1 173 ? 20.103 14.344 8.174 1.00 32.06 173 SER A CA 1
ATOM 1391 C C . SER A 1 173 ? 19.318 15.601 8.566 1.00 32.06 173 SER A C 1
ATOM 1393 O O . SER A 1 173 ? 19.955 16.624 8.759 1.00 32.06 173 SER A O 1
ATOM 1395 N N . ASP A 1 174 ? 17.985 15.558 8.698 1.00 43.34 174 ASP A N 1
ATOM 1396 C CA . ASP A 1 174 ? 17.219 16.565 9.455 1.00 43.34 174 ASP A CA 1
ATOM 1397 C C . ASP A 1 174 ? 15.760 16.095 9.711 1.00 43.34 174 ASP A C 1
ATOM 1399 O O . ASP A 1 174 ? 14.853 16.351 8.909 1.00 43.34 174 ASP A O 1
ATOM 1403 N N . PRO A 1 175 ? 15.491 15.361 10.806 1.00 44.72 175 PRO A N 1
ATOM 1404 C CA . PRO A 1 175 ? 14.146 14.910 11.177 1.00 44.72 175 PRO A CA 1
ATOM 1405 C C . PRO A 1 175 ? 13.220 16.073 11.562 1.00 44.72 175 PRO A C 1
ATOM 1407 O O . PRO A 1 175 ? 11.992 15.960 11.455 1.00 44.72 175 PRO A O 1
ATOM 1410 N N . ASP A 1 176 ? 13.800 17.189 12.013 1.00 43.00 176 ASP A N 1
ATOM 1411 C CA . ASP A 1 176 ? 13.058 18.369 12.437 1.00 43.00 176 ASP A CA 1
ATOM 1412 C C . ASP A 1 176 ? 12.463 19.090 11.223 1.00 43.00 176 ASP A C 1
ATOM 1414 O O . ASP A 1 176 ? 11.313 19.522 11.292 1.00 43.00 176 ASP A O 1
ATOM 1418 N N . TYR A 1 177 ? 13.153 19.092 10.077 1.00 44.47 177 TYR A N 1
ATOM 1419 C CA . TYR A 1 177 ? 12.645 19.665 8.828 1.00 44.47 177 TYR A CA 1
ATOM 1420 C C . TYR A 1 177 ? 11.374 18.977 8.309 1.00 44.47 177 TYR A C 1
ATOM 1422 O O . TYR A 1 177 ? 10.395 19.650 7.987 1.00 44.47 177 TYR A O 1
ATOM 1430 N N . LEU A 1 178 ? 11.351 17.638 8.256 1.00 42.72 178 LEU A N 1
ATOM 1431 C CA . LEU A 1 178 ? 10.171 16.883 7.810 1.00 42.72 178 LEU A CA 1
ATOM 1432 C C . LEU A 1 178 ? 8.986 17.117 8.751 1.00 42.72 178 LEU A C 1
ATOM 1434 O O . LEU A 1 178 ? 7.874 17.412 8.316 1.00 42.72 178 LEU A O 1
ATOM 1438 N N . SER A 1 179 ? 9.237 17.015 10.057 1.00 44.91 179 SER A N 1
ATOM 1439 C CA . SER A 1 179 ? 8.227 17.258 11.084 1.00 44.91 179 SER A CA 1
ATOM 1440 C C . SER A 1 179 ? 7.704 18.698 11.024 1.00 44.91 179 SER A C 1
ATOM 1442 O O . SER A 1 179 ? 6.505 18.919 11.182 1.00 44.91 179 SER A O 1
ATOM 1444 N N . GLN A 1 180 ? 8.566 19.684 10.776 1.00 47.84 180 GLN A N 1
ATOM 1445 C CA . GLN A 1 180 ? 8.188 21.091 10.687 1.00 47.84 180 GLN A CA 1
ATOM 1446 C C . GLN A 1 180 ? 7.428 21.402 9.398 1.00 47.84 180 GLN A C 1
ATOM 1448 O O . GLN A 1 180 ? 6.380 22.027 9.469 1.00 47.84 180 GLN A O 1
ATOM 1453 N N . ARG A 1 181 ? 7.849 20.868 8.250 1.00 47.88 181 ARG A N 1
ATOM 1454 C CA . ARG A 1 181 ? 7.158 21.087 6.974 1.00 47.88 181 ARG A CA 1
ATOM 1455 C C . ARG A 1 181 ? 5.786 20.419 6.922 1.00 47.88 181 ARG A C 1
ATOM 1457 O O . ARG A 1 181 ? 4.828 21.039 6.475 1.00 47.88 181 ARG A O 1
ATOM 1464 N N . ILE A 1 182 ? 5.664 19.211 7.477 1.00 44.53 182 ILE A N 1
ATOM 1465 C CA . ILE A 1 182 ? 4.363 18.558 7.677 1.00 44.53 182 ILE A CA 1
ATOM 1466 C C . ILE A 1 182 ? 3.496 19.397 8.634 1.00 44.53 182 ILE A C 1
ATOM 1468 O O . ILE A 1 182 ? 2.320 19.619 8.359 1.00 44.53 182 ILE A O 1
ATOM 1472 N N . ARG A 1 183 ? 4.056 19.934 9.732 1.00 48.09 183 ARG A N 1
ATOM 1473 C CA . ARG A 1 183 ? 3.326 20.842 10.644 1.00 48.09 183 ARG A CA 1
ATOM 1474 C C . ARG A 1 183 ? 2.875 22.135 9.971 1.00 48.09 183 ARG A C 1
ATOM 1476 O O . ARG A 1 183 ? 1.777 22.595 10.278 1.00 48.09 183 ARG A O 1
ATOM 1483 N N . ASP A 1 184 ? 3.699 22.713 9.109 1.00 49.16 184 ASP A N 1
ATOM 1484 C CA . ASP A 1 184 ? 3.406 23.966 8.419 1.00 49.16 184 ASP A CA 1
ATOM 1485 C C . ASP A 1 184 ? 2.310 23.751 7.366 1.00 49.16 184 ASP A C 1
ATOM 1487 O O . ASP A 1 184 ? 1.318 24.477 7.382 1.00 49.16 184 ASP A O 1
ATOM 1491 N N . GLU A 1 185 ? 2.363 22.662 6.587 1.00 46.31 185 GLU A N 1
ATOM 1492 C CA . GLU A 1 185 ? 1.251 22.271 5.706 1.00 46.31 185 GLU A CA 1
ATOM 1493 C C . GLU A 1 185 ? -0.040 21.980 6.486 1.00 46.31 185 GLU A C 1
ATOM 1495 O O . GLU A 1 185 ? -1.139 22.335 6.047 1.00 46.31 185 GLU A O 1
ATOM 1500 N N . PHE A 1 186 ? 0.055 21.357 7.666 1.00 41.41 186 PHE A N 1
ATOM 1501 C CA . PHE A 1 186 ? -1.103 21.147 8.536 1.00 41.41 186 PHE A CA 1
ATOM 1502 C C . PHE A 1 186 ? -1.670 22.459 9.086 1.00 41.41 186 PHE A C 1
ATOM 1504 O O . PHE A 1 186 ? -2.893 22.599 9.170 1.00 41.41 186 PHE A O 1
ATOM 1511 N N . ARG A 1 187 ? -0.816 23.425 9.446 1.00 45.03 187 ARG A N 1
ATOM 1512 C CA . ARG A 1 187 ? -1.238 24.758 9.900 1.00 45.03 187 ARG A CA 1
ATOM 1513 C C . ARG A 1 187 ? -1.916 25.536 8.784 1.00 45.03 187 ARG A C 1
ATOM 1515 O O . ARG A 1 187 ? -3.027 26.012 8.998 1.00 45.03 187 ARG A O 1
ATOM 1522 N N . GLU A 1 188 ? -1.324 25.584 7.597 1.00 44.28 188 GLU A N 1
ATOM 1523 C CA . GLU A 1 188 ? -1.900 26.275 6.440 1.00 44.28 188 GLU A CA 1
ATOM 1524 C C . GLU A 1 188 ? -3.259 25.682 6.044 1.00 44.28 188 GLU A C 1
ATOM 1526 O O . GLU A 1 188 ? -4.228 26.416 5.838 1.00 44.28 188 GLU A O 1
ATOM 1531 N N . ASN A 1 189 ? -3.392 24.349 6.039 1.00 38.94 189 ASN A N 1
ATOM 1532 C CA . ASN A 1 189 ? -4.665 23.678 5.759 1.00 38.94 189 ASN A CA 1
ATOM 1533 C C . ASN A 1 189 ? -5.732 23.924 6.844 1.00 38.94 189 ASN A C 1
ATOM 1535 O O . ASN A 1 189 ? -6.917 24.062 6.525 1.00 38.94 189 ASN A O 1
ATOM 1539 N N . LYS A 1 190 ? -5.339 23.993 8.123 1.00 42.16 190 LYS A N 1
ATOM 1540 C CA . LYS A 1 190 ? -6.253 24.290 9.239 1.00 42.16 190 LYS A CA 1
ATOM 1541 C C . LYS A 1 190 ? -6.717 25.747 9.208 1.00 42.16 190 LYS A C 1
ATOM 1543 O O . LYS A 1 190 ? -7.890 26.019 9.453 1.00 42.16 190 LYS A O 1
ATOM 1548 N N . GLU A 1 191 ? -5.837 26.672 8.836 1.00 40.38 191 GLU A N 1
ATOM 1549 C CA . GLU A 1 191 ? -6.187 28.077 8.626 1.00 40.38 191 GLU A CA 1
ATOM 1550 C C . GLU A 1 191 ? -7.093 28.283 7.408 1.00 40.38 191 GLU A C 1
ATOM 1552 O O . GLU A 1 191 ? -8.045 29.057 7.491 1.00 40.38 191 GLU A O 1
ATOM 1557 N N . LEU A 1 192 ? -6.862 27.567 6.303 1.00 36.97 192 LEU A N 1
ATOM 1558 C CA . LEU A 1 192 ? -7.746 27.568 5.130 1.00 36.97 192 LEU A CA 1
ATOM 1559 C C . LEU A 1 192 ? -9.146 27.045 5.478 1.00 36.97 192 LEU A C 1
ATOM 1561 O O . LEU A 1 192 ? -10.142 27.672 5.116 1.00 36.97 192 LEU A O 1
ATOM 1565 N N . SER A 1 193 ? -9.229 25.950 6.239 1.00 39.00 193 SER A N 1
ATOM 1566 C CA . SER A 1 193 ? -10.500 25.392 6.717 1.00 39.00 193 SER A CA 1
ATOM 1567 C C . SER A 1 193 ? -11.234 26.347 7.666 1.00 39.00 193 SER A C 1
ATOM 1569 O O . SER A 1 193 ? -12.444 26.530 7.534 1.00 39.00 193 SER A O 1
ATOM 1571 N N . ASN A 1 194 ? -10.521 26.999 8.591 1.00 45.84 194 ASN A N 1
ATOM 1572 C CA . ASN A 1 194 ? -11.113 27.966 9.519 1.00 45.84 194 ASN A CA 1
ATOM 1573 C C . ASN A 1 194 ? -11.575 29.242 8.802 1.00 45.84 194 ASN A C 1
ATOM 1575 O O . ASN A 1 194 ? -12.685 29.700 9.040 1.00 45.84 194 ASN A O 1
ATOM 1579 N N . LYS A 1 195 ? -10.795 29.767 7.848 1.00 50.84 195 LYS A N 1
ATOM 1580 C CA . LYS A 1 195 ? -11.196 30.925 7.028 1.00 50.84 195 LYS A CA 1
ATOM 1581 C C . LYS A 1 195 ? -12.431 30.622 6.174 1.00 50.84 195 LYS A C 1
ATOM 1583 O O . LYS A 1 195 ? -13.308 31.473 6.038 1.00 50.84 195 LYS A O 1
ATOM 1588 N N . GLN A 1 196 ? -12.535 29.411 5.620 1.00 47.16 196 GLN A N 1
ATOM 1589 C CA . GLN A 1 196 ? -13.723 28.968 4.880 1.00 47.16 196 GLN A CA 1
ATOM 1590 C C . GLN A 1 196 ? -14.945 28.780 5.792 1.00 47.16 196 GLN A C 1
ATOM 1592 O O . GLN A 1 196 ? -16.063 29.111 5.385 1.00 47.16 196 GLN A O 1
ATOM 1597 N N . ALA A 1 197 ? -14.748 28.285 7.018 1.00 42.28 197 ALA A N 1
ATOM 1598 C CA . ALA A 1 197 ? -15.800 28.162 8.024 1.00 42.28 197 ALA A CA 1
ATOM 1599 C C . ALA A 1 197 ? -16.297 29.538 8.499 1.00 42.28 197 ALA A C 1
ATOM 1601 O O . ALA A 1 197 ? -17.501 29.778 8.472 1.00 42.28 197 ALA A O 1
ATOM 1602 N N . ASP A 1 198 ? -15.394 30.472 8.804 1.00 50.28 198 ASP A N 1
ATOM 1603 C CA . ASP A 1 198 ? -15.727 31.843 9.207 1.00 50.28 198 ASP A CA 1
ATOM 1604 C C . ASP A 1 198 ? -16.412 32.623 8.082 1.00 50.28 198 ASP A C 1
ATOM 1606 O O . ASP A 1 198 ? -17.365 33.367 8.320 1.00 50.28 198 ASP A O 1
ATOM 1610 N N . HIS A 1 199 ? -15.987 32.432 6.829 1.00 55.34 199 HIS A N 1
ATOM 1611 C CA . HIS A 1 199 ? -16.668 33.027 5.680 1.00 55.34 199 HIS A CA 1
ATOM 1612 C C . HIS A 1 199 ? -18.086 32.458 5.512 1.00 55.34 199 HIS A C 1
ATOM 1614 O O . HIS A 1 199 ? -19.018 33.199 5.187 1.00 55.34 199 HIS A O 1
ATOM 1620 N N . LYS A 1 200 ? -18.286 31.149 5.721 1.00 46.31 200 LYS A N 1
ATOM 1621 C CA . LYS A 1 200 ? -19.628 30.543 5.706 1.00 46.31 200 LYS A CA 1
ATOM 1622 C C . LYS A 1 200 ? -20.486 31.050 6.867 1.00 46.31 200 LYS A C 1
ATOM 1624 O O . LYS A 1 200 ? -21.653 31.356 6.635 1.00 46.31 200 LYS A O 1
ATOM 1629 N N . LEU A 1 201 ? -19.913 31.201 8.061 1.00 44.59 201 LEU A N 1
ATOM 1630 C CA . LEU A 1 201 ? -20.600 31.712 9.248 1.00 44.59 201 LEU A CA 1
ATOM 1631 C C . LEU A 1 201 ? -21.041 33.167 9.051 1.00 44.59 201 LEU A C 1
ATOM 1633 O O . LEU A 1 201 ? -22.216 33.472 9.214 1.00 44.59 201 LEU A O 1
ATOM 1637 N N . LYS A 1 202 ? -20.150 34.039 8.560 1.00 61.69 202 LYS A N 1
ATOM 1638 C CA . LYS A 1 202 ? -20.486 35.435 8.230 1.00 61.69 202 LYS A CA 1
ATOM 1639 C C . LYS A 1 202 ? -21.566 35.535 7.157 1.00 61.69 202 LYS A C 1
ATOM 1641 O O . LYS A 1 202 ? -22.470 36.354 7.275 1.00 61.69 202 LYS A O 1
ATOM 1646 N N . LYS A 1 203 ? -21.513 34.683 6.126 1.00 56.91 203 LYS A N 1
ATOM 1647 C CA . LYS A 1 203 ? -22.539 34.640 5.071 1.00 56.91 203 LYS A CA 1
ATOM 1648 C C . LYS A 1 203 ? -23.896 34.184 5.625 1.00 56.91 203 LYS A C 1
ATOM 1650 O O . LYS A 1 203 ? -24.923 34.726 5.226 1.00 56.91 203 LYS A O 1
ATOM 1655 N N . LEU A 1 204 ? -23.907 33.238 6.566 1.00 45.38 204 LEU A N 1
ATOM 1656 C CA . LEU A 1 204 ? -25.113 32.798 7.275 1.00 45.38 204 LEU A CA 1
ATOM 1657 C C . LEU A 1 204 ? -25.666 33.889 8.201 1.00 45.38 204 LEU A C 1
ATOM 1659 O O . LEU A 1 204 ? -26.863 34.155 8.161 1.00 45.38 204 LEU A O 1
ATOM 1663 N N . GLU A 1 205 ? -24.820 34.580 8.964 1.00 59.91 205 GLU A N 1
ATOM 1664 C CA . GLU A 1 205 ? -25.222 35.711 9.814 1.00 59.91 205 GLU A CA 1
ATOM 1665 C C . GLU A 1 205 ? -25.818 36.866 8.998 1.00 59.91 205 GLU A C 1
ATOM 1667 O O . GLU A 1 205 ? -2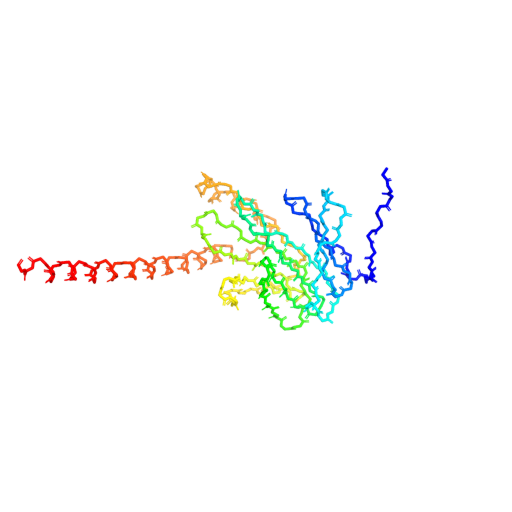6.786 37.496 9.424 1.00 59.91 205 GLU A O 1
ATOM 1672 N N . GLN A 1 206 ? -25.284 37.124 7.802 1.00 60.00 206 GLN A N 1
ATOM 1673 C CA . GLN A 1 206 ? -25.804 38.144 6.890 1.00 60.00 206 GLN A CA 1
ATOM 1674 C C . GLN A 1 206 ? -27.186 37.761 6.337 1.00 60.00 206 GLN A C 1
ATOM 1676 O O . GLN A 1 206 ? -28.085 38.598 6.299 1.00 60.00 206 GLN A O 1
ATOM 1681 N N . ILE A 1 207 ? -27.392 36.484 5.992 1.00 57.56 207 ILE A N 1
ATOM 1682 C CA . ILE A 1 207 ? -28.696 35.955 5.556 1.00 57.56 207 ILE A CA 1
ATOM 1683 C C . ILE A 1 207 ? -29.724 36.006 6.696 1.00 57.56 207 ILE A C 1
ATOM 1685 O O . ILE A 1 207 ? -30.876 36.370 6.465 1.00 57.56 207 ILE A O 1
ATOM 1689 N N . VAL A 1 208 ? -29.319 35.671 7.924 1.00 53.75 208 VAL A N 1
ATOM 1690 C CA . VAL A 1 208 ? -30.188 35.729 9.111 1.00 53.75 208 VAL A CA 1
ATOM 1691 C C . VAL A 1 208 ? -30.582 37.175 9.423 1.00 53.75 208 VAL A C 1
ATOM 1693 O O . VAL A 1 208 ? -31.763 37.444 9.623 1.00 53.75 208 VAL A O 1
ATOM 1696 N N . LYS A 1 209 ? -29.641 38.129 9.359 1.00 60.69 209 LYS A N 1
ATOM 1697 C CA . LYS A 1 209 ? -29.940 39.562 9.528 1.00 60.69 209 LYS A CA 1
ATOM 1698 C C . LYS A 1 209 ? -30.875 40.111 8.449 1.00 60.69 209 LYS A C 1
ATOM 1700 O O . LYS A 1 209 ? -31.737 40.914 8.775 1.00 60.69 209 LYS A O 1
ATOM 1705 N N . MET A 1 210 ? -30.758 39.664 7.196 1.00 55.25 210 MET A N 1
ATOM 1706 C CA . MET A 1 210 ? -31.670 40.088 6.120 1.00 55.25 210 MET A CA 1
ATOM 1707 C C . MET A 1 210 ? -33.082 39.497 6.249 1.00 55.25 210 MET A C 1
ATOM 1709 O O . MET A 1 210 ? -34.028 40.100 5.759 1.00 55.25 210 MET A O 1
ATOM 1713 N N . LYS A 1 211 ? -33.247 38.344 6.912 1.00 53.62 211 LYS A N 1
ATOM 1714 C CA . LYS A 1 211 ? -34.564 37.726 7.157 1.00 53.62 211 LYS A CA 1
ATOM 1715 C C . LYS A 1 211 ? -35.280 38.235 8.416 1.00 53.62 211 LYS A C 1
ATOM 1717 O O . LYS A 1 211 ? -36.464 37.971 8.560 1.00 53.62 211 LYS A O 1
ATOM 1722 N N . LEU A 1 212 ? -34.580 38.944 9.304 1.00 49.97 212 LEU A N 1
ATOM 1723 C CA . LEU A 1 212 ? -35.115 39.520 10.551 1.00 49.97 212 LEU A CA 1
ATOM 1724 C C . LEU A 1 212 ? -35.579 40.984 10.408 1.00 49.97 212 LEU A C 1
ATOM 1726 O O . LEU A 1 212 ? -35.942 41.606 11.401 1.00 49.97 212 LEU A O 1
ATOM 1730 N N . VAL A 1 213 ? -35.569 41.533 9.189 1.00 52.06 213 VAL A N 1
ATOM 1731 C CA . VAL A 1 213 ? -36.140 42.850 8.861 1.00 52.06 213 VAL A CA 1
ATOM 1732 C C . VAL A 1 213 ? -37.386 42.644 7.994 1.00 52.06 213 VAL A C 1
ATOM 1734 O O . VAL A 1 213 ? -37.392 43.012 6.823 1.00 52.06 213 VAL A O 1
ATOM 1737 N N . ILE A 1 214 ? -38.404 41.980 8.551 1.00 43.34 214 ILE A N 1
ATOM 1738 C CA . ILE A 1 214 ? -39.813 42.030 8.116 1.00 43.34 214 ILE A CA 1
ATOM 1739 C C . ILE A 1 214 ? -40.673 41.942 9.374 1.00 43.34 214 ILE A C 1
ATOM 1741 O O . ILE A 1 214 ? -40.407 41.023 10.182 1.00 43.34 214 ILE A O 1
#

InterPro domains:
  IPR008011 Complex 1 LYR protein domain [PF05347] (154-203)
  IPR015943 WD40/YVTN repeat-like-containing domain superfamily [G3DSA:2.130.10.10] (2-211)
  IPR036322 WD40-repeat-containing domain superfamily [SSF50978] (11-147)
  IPR039694 WD repeat-containing protein 11 [PTHR14593] (5-142)

pLDDT: mean 72.0, std 21.86, range [28.34, 96.5]

Radius of gyration: 21.28 Å; Cα contacts (8 Å, |Δi|>4): 356; chains: 1; bounding box: 62×73×40 Å

Solvent-accessible surface area (backbone atoms only — not comparable to full-atom values): 12412 Å² total; per-residue (Å²): 131,85,87,82,78,91,81,70,57,84,42,83,57,24,67,65,12,46,33,75,40,98,87,48,36,36,41,38,37,31,29,34,31,40,37,34,32,35,67,87,77,72,43,74,81,49,73,43,81,81,51,94,35,39,19,33,41,40,35,56,52,87,72,92,82,65,92,61,64,39,39,38,35,29,16,56,53,14,42,33,43,36,36,47,74,92,48,76,48,76,48,72,54,94,63,36,29,59,57,32,69,48,66,49,68,50,96,92,45,101,63,54,34,39,36,38,31,22,71,80,20,34,38,35,38,31,35,63,84,78,70,41,80,74,46,73,50,71,52,96,57,90,62,68,76,82,85,86,82,75,73,74,93,81,41,71,78,55,44,69,60,45,56,68,58,72,46,71,84,50,94,59,93,56,64,63,57,58,56,47,52,54,48,48,55,51,48,55,52,51,49,52,52,49,54,52,50,52,51,51,48,53,53,49,53,52,52,51,57,63,67,68,74,119

Mean predicted aligned error: 13.73 Å

Secondary structure (DSSP, 8-state):
-----------GGGTT-EEE-TTSEEEEEETTEEEEEETTTTEEEEEEE--SS-EEEEEEPP-SS-SS-EEEEEETTSEEEEEETTEEEEEE-TTPPEEEEEEE--TT----EEEEEETTSEEEEEETTTTEEEEEEE-SS-----------TT-HHHHHHHHHHHTTTS--S-HHHHHHHHHHHHHHHHHHHHHHHHHHHHHHHHHHHHHS--

Nearest PDB structures (foldseek):
  8z9m-assembly1_D  TM=9.041E-01  e=2.189E-10  Homo sapiens
  8xfb-assembly1_B  TM=8.992E-01  e=4.392E-10  Homo sapiens
  6zqd-assembly1_UM  TM=8.497E-01  e=6.747E-06  Saccharomyces cerevisiae S288C
  6u4y-assembly1_E  TM=7.252E-01  e=1.590E-04  Homo sapiens
  4l9o-assembly2_B  TM=7.451E-01  e=1.093E-03  Komagataella pastoris

Foldseek 3Di:
DDDQDDDAADDPLQVAQWDAAPQQWIWGWHWQKIWIARNVVRDTPDIDRDGPGTWRYKDWDHDPPDPWTWMWIFHQQQWIWIDTPPDIAIDGDPRFGFLEKDWDDDPVDPWTWIWTQGQQQKIWIAGRVVSDTDDIDHDPDGDRDDDDDHDDDPCPVVCVVVVVPVCPPPPPVCPPVVVVVVVVVVVVVVVVVVVVVVVVVVVVVVVVVVVVPD